Protein AF-K9KCQ5-F1 (afdb_monomer_lite)

Structure (mmCIF, N/CA/C/O backbone):
data_AF-K9KCQ5-F1
#
_entry.id   AF-K9KCQ5-F1
#
loop_
_atom_site.group_PDB
_atom_site.id
_atom_site.type_symbol
_atom_site.label_atom_id
_atom_site.label_alt_id
_atom_site.label_comp_id
_atom_site.label_asym_id
_atom_site.label_entity_id
_atom_site.label_seq_id
_atom_site.pdbx_PDB_ins_code
_atom_site.Cartn_x
_atom_site.Cartn_y
_atom_site.Cartn_z
_atom_site.occupancy
_atom_site.B_iso_or_equiv
_atom_site.auth_seq_id
_atom_site.auth_comp_id
_atom_site.auth_asym_id
_atom_site.auth_atom_id
_atom_site.pdbx_PDB_model_num
ATOM 1 N N . LYS A 1 1 ? 20.830 -15.124 -19.292 1.00 46.03 1 LYS A N 1
ATOM 2 C CA . LYS A 1 1 ? 21.794 -14.385 -18.435 1.00 46.03 1 LYS A CA 1
ATOM 3 C C . LYS A 1 1 ? 20.984 -13.386 -17.625 1.00 46.03 1 LYS A C 1
ATOM 5 O O . LYS A 1 1 ? 20.312 -12.584 -18.259 1.00 46.03 1 LYS A O 1
ATOM 10 N N . LYS A 1 2 ? 21.002 -13.466 -16.289 1.00 58.06 2 LYS A N 1
ATOM 11 C CA . LYS A 1 2 ? 20.321 -12.486 -15.430 1.00 58.06 2 LYS A CA 1
ATOM 12 C C . LYS A 1 2 ? 20.911 -11.096 -15.683 1.00 58.06 2 LYS A C 1
ATOM 14 O O . LYS A 1 2 ? 22.135 -10.959 -15.729 1.00 58.06 2 LYS A O 1
ATOM 19 N N . LEU A 1 3 ? 20.059 -10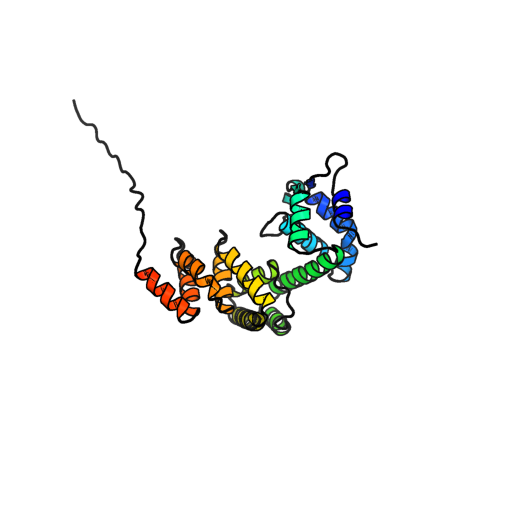.105 -15.929 1.00 66.00 3 LEU A N 1
ATOM 20 C CA . LEU A 1 3 ? 20.477 -8.716 -16.113 1.00 66.00 3 LEU A CA 1
ATOM 21 C C . LEU A 1 3 ? 20.681 -8.090 -14.732 1.00 66.00 3 LEU A C 1
ATOM 23 O O . LEU A 1 3 ? 19.748 -8.054 -13.936 1.00 66.00 3 LEU A O 1
ATOM 27 N N . SER A 1 4 ? 21.886 -7.595 -14.442 1.00 83.00 4 SER A N 1
ATOM 28 C CA . SER A 1 4 ? 22.113 -6.828 -13.213 1.00 83.00 4 SER A CA 1
ATOM 29 C C . SER A 1 4 ? 21.379 -5.487 -13.285 1.00 83.00 4 SER A C 1
ATOM 31 O O . SER A 1 4 ? 21.259 -4.913 -14.372 1.00 83.00 4 SER A O 1
ATOM 33 N N . LEU A 1 5 ? 20.947 -4.952 -12.139 1.00 88.50 5 LEU A N 1
ATOM 34 C CA . LEU A 1 5 ? 20.233 -3.670 -12.064 1.00 88.50 5 LE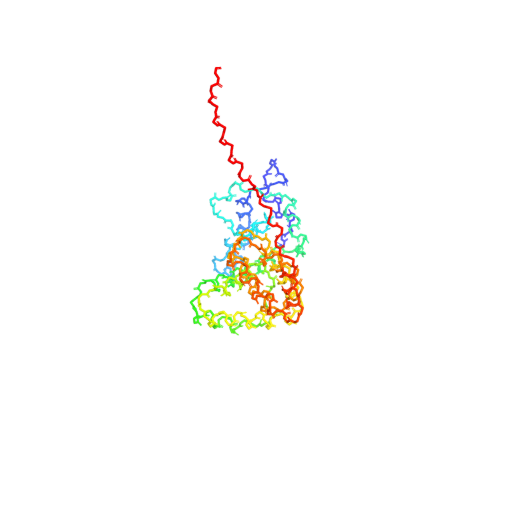U A CA 1
ATOM 35 C C . LEU A 1 5 ? 21.008 -2.520 -12.724 1.00 88.50 5 LEU A C 1
ATOM 37 O O . LEU A 1 5 ? 20.412 -1.707 -13.425 1.00 88.50 5 LEU A O 1
ATOM 41 N N . LEU A 1 6 ? 22.335 -2.486 -12.571 1.00 88.44 6 LEU A N 1
ATOM 42 C CA . LEU A 1 6 ? 23.187 -1.495 -13.233 1.00 88.44 6 LEU A CA 1
ATOM 43 C C . LEU A 1 6 ? 23.209 -1.692 -14.758 1.00 88.44 6 LEU A C 1
ATOM 45 O O . LEU A 1 6 ? 23.091 -0.730 -15.508 1.00 88.44 6 LEU A O 1
ATOM 49 N N . SER A 1 7 ? 23.332 -2.941 -15.225 1.00 89.56 7 SER A N 1
ATOM 50 C CA . SER A 1 7 ? 23.337 -3.246 -16.664 1.00 89.56 7 SER A CA 1
ATOM 51 C C . SER A 1 7 ? 21.992 -2.982 -17.338 1.00 89.56 7 SER A C 1
ATOM 53 O O . SER A 1 7 ? 21.941 -2.765 -18.546 1.00 89.56 7 SER A O 1
ATOM 55 N N . PHE A 1 8 ? 20.901 -3.022 -16.572 1.00 93.12 8 PHE A N 1
ATOM 56 C CA . PHE A 1 8 ? 19.588 -2.607 -17.040 1.00 93.12 8 PHE A CA 1
ATOM 57 C C . PHE A 1 8 ? 19.517 -1.079 -17.137 1.00 93.12 8 PHE A C 1
ATOM 59 O O . PHE A 1 8 ? 19.192 -0.555 -18.199 1.00 93.12 8 PHE A O 1
ATOM 66 N N . TRP A 1 9 ? 19.921 -0.369 -16.077 1.00 94.00 9 TRP A N 1
ATOM 67 C CA . TRP A 1 9 ? 19.941 1.095 -16.043 1.00 94.00 9 TRP A CA 1
ATOM 68 C C . TRP A 1 9 ? 20.722 1.707 -17.213 1.00 94.00 9 TRP A C 1
ATOM 70 O O . TRP A 1 9 ? 20.222 2.601 -17.890 1.00 94.00 9 TRP A O 1
ATOM 80 N N . THR A 1 10 ? 21.912 1.187 -17.523 1.00 92.06 10 THR A N 1
ATOM 81 C CA . THR A 1 10 ? 22.725 1.713 -18.631 1.00 92.06 10 THR A CA 1
ATOM 82 C C . THR A 1 10 ? 22.043 1.581 -19.992 1.00 92.06 10 THR A C 1
ATOM 84 O O . THR A 1 10 ? 22.241 2.443 -20.845 1.00 92.06 10 THR A O 1
ATOM 87 N N . LYS A 1 11 ? 21.199 0.560 -20.196 1.00 92.50 11 LYS A N 1
ATOM 88 C CA . LYS A 1 11 ? 20.379 0.418 -21.413 1.00 92.50 11 LYS A CA 1
ATOM 89 C C . LYS A 1 11 ? 19.216 1.405 -21.452 1.00 92.50 11 LYS A C 1
ATOM 91 O O . LYS A 1 11 ? 18.798 1.807 -22.533 1.00 92.50 11 LYS A O 1
ATOM 96 N N . CYS A 1 12 ? 18.714 1.811 -20.289 1.00 92.19 12 CYS A N 1
ATOM 97 C CA . CYS A 1 12 ? 17.704 2.857 -20.180 1.00 92.19 12 CYS A CA 1
ATOM 98 C C . CYS A 1 12 ? 18.284 4.250 -20.437 1.00 92.19 12 CYS A C 1
ATOM 100 O O . CYS A 1 12 ? 17.521 5.164 -20.711 1.00 92.19 12 CYS A O 1
ATOM 102 N N . CYS A 1 13 ? 19.592 4.474 -20.344 1.00 90.31 13 CYS A N 1
ATOM 103 C CA . CYS A 1 13 ? 20.172 5.804 -20.531 1.00 90.31 13 CYS A CA 1
ATOM 104 C C . CYS A 1 13 ? 20.345 6.182 -22.008 1.00 90.31 13 CYS A C 1
ATOM 106 O O .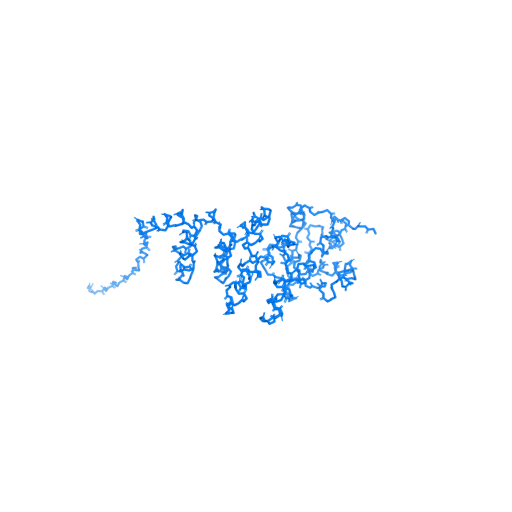 CYS A 1 13 ? 20.315 5.349 -22.917 1.00 90.31 13 CYS A O 1
ATOM 108 N N . SER A 1 14 ? 20.507 7.481 -22.264 1.00 83.00 14 SER A N 1
ATOM 109 C CA . SER A 1 14 ? 20.961 7.966 -23.569 1.00 83.00 14 SER A CA 1
ATOM 110 C C . SER A 1 14 ? 22.487 8.105 -23.573 1.00 83.00 14 SER A C 1
ATOM 112 O O . SER A 1 14 ? 23.077 8.286 -22.508 1.00 83.00 14 SER A O 1
ATOM 114 N N . PRO A 1 15 ? 23.147 8.095 -24.746 1.00 76.50 15 PRO A N 1
ATOM 115 C CA . PRO A 1 15 ? 24.587 8.352 -24.824 1.00 76.50 15 PRO A CA 1
ATOM 116 C C . PRO A 1 15 ? 25.005 9.704 -24.221 1.00 76.50 15 PRO A C 1
ATOM 118 O O . PRO A 1 15 ? 26.151 9.863 -23.819 1.00 76.50 15 PRO A O 1
ATOM 121 N N . ALA A 1 16 ? 24.079 10.666 -24.149 1.00 75.50 16 ALA A N 1
ATOM 122 C CA . ALA A 1 16 ? 24.320 12.017 -23.652 1.00 75.50 16 ALA A CA 1
ATOM 123 C C . ALA A 1 16 ? 24.148 12.168 -22.126 1.00 75.50 16 ALA A C 1
ATOM 125 O O . ALA A 1 16 ? 24.509 13.207 -21.579 1.00 75.50 16 ALA A O 1
ATOM 126 N N . GLY A 1 17 ? 23.606 11.166 -21.420 1.00 78.56 17 GLY A N 1
ATOM 127 C CA . GLY A 1 17 ? 23.331 11.283 -19.986 1.00 78.56 17 GLY A CA 1
ATOM 128 C C . GLY A 1 17 ? 23.118 9.939 -19.296 1.00 78.56 17 GLY A C 1
ATOM 129 O O . GLY A 1 17 ? 22.212 9.191 -19.654 1.00 78.56 17 GLY A O 1
ATOM 130 N N . VAL A 1 18 ? 23.941 9.667 -18.275 1.00 87.25 18 VAL A N 1
ATOM 131 C CA . VAL A 1 18 ? 23.943 8.412 -17.489 1.00 87.25 18 VAL A CA 1
ATOM 132 C C . VAL A 1 18 ? 23.204 8.513 -16.150 1.00 87.25 18 VAL A C 1
ATOM 134 O O . VAL A 1 18 ? 22.962 7.501 -15.495 1.00 87.25 18 VAL A O 1
ATOM 137 N N . TYR A 1 19 ? 22.851 9.730 -15.730 1.00 91.94 19 TYR A N 1
ATOM 138 C CA . TYR A 1 19 ? 22.246 9.993 -14.419 1.00 91.94 19 TYR A CA 1
ATOM 139 C C . TYR A 1 19 ? 20.716 10.046 -14.445 1.00 91.94 19 TYR A C 1
ATOM 141 O O . TYR A 1 19 ? 20.093 10.049 -13.385 1.00 91.94 19 TYR A O 1
ATOM 149 N N . HIS A 1 20 ? 20.103 10.080 -15.629 1.00 93.38 20 HIS A N 1
ATOM 150 C CA . HIS A 1 20 ? 18.653 10.117 -15.787 1.00 93.38 20 HIS A CA 1
ATOM 151 C C . HIS A 1 20 ? 18.194 9.386 -17.055 1.00 93.38 20 HIS A C 1
ATOM 153 O O . HIS A 1 20 ? 18.971 9.165 -17.988 1.00 93.38 20 HIS A O 1
ATOM 159 N N . SER A 1 21 ? 16.916 9.019 -17.079 1.00 94.44 21 SER A N 1
ATOM 160 C CA . SER A 1 21 ? 16.200 8.455 -18.221 1.00 94.44 21 SER A CA 1
ATOM 161 C C . SER A 1 21 ? 14.738 8.910 -18.187 1.00 94.44 21 SER A C 1
ATOM 163 O O . SER A 1 21 ? 14.228 9.246 -17.121 1.00 94.44 21 SER A O 1
ATOM 165 N N . SER A 1 22 ? 14.053 8.934 -19.330 1.00 93.19 22 SER A N 1
ATOM 166 C CA . SER A 1 22 ? 12.600 9.134 -19.335 1.00 93.19 22 SER A CA 1
ATOM 167 C C . SER A 1 22 ? 11.878 7.853 -18.910 1.00 93.19 22 SER A C 1
ATOM 169 O O . SER A 1 22 ? 12.349 6.744 -19.191 1.00 93.19 22 SER A O 1
ATOM 171 N N . ALA A 1 23 ? 10.708 7.992 -18.282 1.00 94.00 23 ALA A N 1
ATOM 172 C CA . ALA A 1 23 ? 9.862 6.848 -17.942 1.00 94.00 23 ALA A CA 1
ATOM 173 C C . ALA A 1 23 ? 9.496 6.023 -19.192 1.00 94.00 23 ALA A C 1
ATOM 175 O O . ALA A 1 23 ? 9.606 4.799 -19.169 1.00 94.00 23 ALA A O 1
ATOM 176 N N . ASP A 1 24 ? 9.180 6.680 -20.315 1.00 93.94 24 ASP A N 1
ATOM 177 C CA . ASP A 1 24 ? 8.932 6.028 -21.615 1.00 93.94 24 ASP A CA 1
ATOM 178 C C . ASP A 1 24 ? 10.093 5.122 -22.066 1.00 93.94 24 ASP A C 1
ATOM 180 O O . ASP A 1 24 ? 9.880 3.977 -22.471 1.00 93.94 24 ASP A O 1
ATOM 184 N N . ARG A 1 25 ? 11.341 5.596 -21.963 1.00 93.62 25 ARG A N 1
ATOM 185 C CA . ARG A 1 25 ? 12.511 4.812 -22.380 1.00 93.62 25 ARG A CA 1
ATOM 186 C C . ARG A 1 25 ? 12.741 3.623 -21.452 1.00 93.62 25 ARG A C 1
ATOM 188 O O . ARG A 1 25 ? 13.075 2.539 -21.929 1.00 93.62 25 ARG A O 1
ATOM 195 N N . MET A 1 26 ? 12.546 3.812 -20.147 1.00 95.19 26 MET A N 1
ATOM 196 C CA . MET A 1 26 ? 12.625 2.720 -19.180 1.00 95.19 26 MET A CA 1
ATOM 197 C C . MET A 1 26 ? 11.560 1.651 -19.449 1.00 95.19 26 MET A C 1
ATOM 199 O O . MET A 1 26 ? 11.903 0.471 -19.486 1.00 95.19 26 MET A O 1
ATOM 203 N N . ILE A 1 27 ? 10.306 2.041 -19.701 1.00 94.88 27 ILE A N 1
ATOM 204 C CA . ILE A 1 27 ? 9.215 1.106 -20.019 1.00 94.88 27 ILE A CA 1
ATOM 205 C C . ILE A 1 27 ? 9.520 0.331 -21.298 1.00 94.88 27 ILE A C 1
ATOM 207 O O . ILE A 1 27 ? 9.492 -0.895 -21.272 1.00 94.88 27 ILE A O 1
ATOM 211 N N . LYS A 1 28 ? 9.933 0.996 -22.382 1.00 94.75 28 LYS A N 1
ATOM 212 C CA . LYS A 1 28 ? 10.339 0.309 -23.625 1.00 94.75 28 LYS A CA 1
ATOM 213 C C . LYS A 1 28 ? 11.469 -0.692 -23.395 1.00 94.75 28 LYS A C 1
ATOM 215 O O . LYS A 1 28 ? 11.489 -1.772 -23.988 1.00 94.75 28 LYS A O 1
ATOM 220 N N . GLN A 1 29 ? 12.417 -0.360 -22.517 1.00 95.62 29 GLN A N 1
ATOM 221 C CA . GLN A 1 29 ? 13.504 -1.269 -22.171 1.00 95.62 29 GLN A CA 1
ATOM 222 C C . GLN A 1 29 ? 13.024 -2.453 -21.315 1.00 95.62 29 GLN A C 1
ATOM 224 O O . GLN A 1 29 ? 13.518 -3.570 -21.513 1.00 95.62 29 GLN A O 1
ATOM 229 N N . LEU A 1 30 ? 12.066 -2.245 -20.404 1.00 96.00 30 LEU A N 1
ATOM 230 C CA . LEU A 1 30 ? 11.391 -3.316 -19.663 1.00 96.00 30 LEU A CA 1
ATOM 231 C C . LEU A 1 30 ? 10.631 -4.239 -20.620 1.00 96.00 30 LEU A C 1
ATOM 233 O O . LEU A 1 30 ? 10.817 -5.454 -20.565 1.00 96.00 30 LEU A O 1
ATOM 237 N N . GLU A 1 31 ? 9.867 -3.679 -21.558 1.00 95.56 31 GLU A N 1
ATOM 238 C CA . GLU A 1 31 ? 9.120 -4.432 -22.567 1.00 95.56 31 GLU A CA 1
ATOM 239 C C . GLU A 1 31 ? 10.038 -5.310 -23.414 1.00 95.56 31 GLU A C 1
ATOM 241 O O . GLU A 1 31 ? 9.837 -6.524 -23.509 1.00 95.56 31 GLU A O 1
ATOM 246 N N . ALA A 1 32 ? 11.104 -4.724 -23.963 1.00 95.25 32 ALA A N 1
ATOM 247 C CA . ALA A 1 32 ? 12.070 -5.445 -24.783 1.00 95.25 32 ALA A CA 1
ATOM 248 C C . ALA A 1 32 ? 12.782 -6.574 -24.017 1.00 95.25 32 ALA A C 1
ATOM 250 O O . ALA A 1 32 ? 13.169 -7.578 -24.616 1.00 95.25 32 ALA A O 1
ATOM 251 N N . SER A 1 33 ? 12.970 -6.412 -22.704 1.00 93.81 33 SER A N 1
ATOM 252 C CA . SER A 1 33 ? 13.753 -7.343 -21.883 1.00 93.81 33 SER A CA 1
ATOM 253 C C . SER A 1 33 ? 12.903 -8.423 -21.208 1.00 93.81 33 SER A C 1
ATOM 255 O O . SER A 1 33 ? 13.380 -9.545 -21.055 1.00 93.81 33 SER A O 1
ATOM 257 N N . PHE A 1 34 ? 11.667 -8.105 -20.809 1.00 94.88 34 PHE A N 1
ATOM 258 C CA . PHE A 1 34 ? 10.884 -8.925 -19.878 1.00 94.88 34 PHE A CA 1
ATOM 259 C C . PHE A 1 34 ? 9.437 -9.193 -20.311 1.00 94.88 34 PHE A C 1
ATOM 261 O O . PHE A 1 34 ? 8.824 -10.097 -19.747 1.00 94.88 34 PHE A O 1
ATOM 268 N N . ALA A 1 35 ? 8.880 -8.500 -21.318 1.00 94.94 35 ALA A N 1
ATOM 269 C CA . ALA A 1 35 ? 7.463 -8.668 -21.677 1.00 94.94 35 ALA A CA 1
ATOM 270 C C . ALA A 1 35 ? 7.102 -10.116 -22.028 1.00 94.94 35 ALA A C 1
ATOM 272 O O . ALA A 1 35 ? 6.034 -10.591 -21.659 1.00 94.94 35 ALA A O 1
ATOM 273 N N . ARG A 1 36 ? 7.994 -10.837 -22.721 1.00 94.00 36 ARG A N 1
ATOM 274 C CA . ARG A 1 36 ? 7.765 -12.247 -23.079 1.00 94.00 36 ARG A CA 1
ATOM 275 C C . ARG A 1 36 ? 7.693 -13.150 -21.851 1.00 94.00 36 ARG A C 1
ATOM 277 O O . ARG A 1 36 ? 6.847 -14.033 -21.814 1.00 94.00 36 ARG A O 1
ATOM 284 N N . THR A 1 37 ? 8.571 -12.934 -20.872 1.00 92.31 37 THR A N 1
ATOM 285 C CA . THR A 1 37 ? 8.591 -13.709 -19.626 1.00 92.31 37 THR A CA 1
ATOM 286 C C . THR A 1 37 ? 7.334 -13.424 -18.814 1.00 92.31 37 THR A C 1
ATOM 288 O O . THR A 1 37 ? 6.624 -14.358 -18.463 1.00 92.31 37 THR A O 1
ATOM 291 N N . VAL A 1 38 ? 7.011 -12.144 -18.601 1.00 93.31 38 VAL A N 1
ATOM 292 C CA . VAL A 1 38 ? 5.831 -11.742 -17.822 1.00 93.31 38 VAL A CA 1
ATOM 293 C C . VAL A 1 38 ? 4.547 -12.243 -18.479 1.00 93.31 38 VAL A C 1
ATOM 295 O O . VAL A 1 38 ? 3.746 -12.882 -17.814 1.00 93.31 38 VAL A O 1
ATOM 298 N N . ASN A 1 39 ? 4.367 -12.049 -19.789 1.00 93.56 39 ASN A N 1
ATOM 299 C CA . ASN A 1 39 ? 3.145 -12.475 -20.484 1.00 93.56 39 ASN A CA 1
ATOM 300 C C . ASN A 1 39 ? 2.995 -13.995 -20.623 1.00 93.56 39 ASN A C 1
ATOM 302 O O . ASN A 1 39 ? 1.892 -14.460 -20.897 1.00 93.56 39 ASN A O 1
ATOM 306 N N . ARG A 1 40 ? 4.074 -14.771 -20.475 1.00 92.56 40 ARG A N 1
ATOM 307 C CA . ARG A 1 40 ? 3.979 -16.236 -20.442 1.00 92.56 40 ARG A CA 1
ATOM 308 C C . ARG A 1 40 ? 3.242 -16.696 -19.187 1.00 92.56 40 ARG A C 1
ATOM 310 O O . ARG A 1 40 ? 2.398 -17.579 -19.277 1.00 92.56 40 ARG A O 1
ATOM 317 N N . ASP A 1 41 ? 3.577 -16.093 -18.051 1.00 89.50 41 ASP A N 1
ATOM 318 C CA . ASP A 1 41 ? 3.066 -16.503 -16.743 1.00 89.50 41 ASP A CA 1
ATOM 319 C C . ASP A 1 41 ? 1.797 -15.702 -16.366 1.00 89.50 41 ASP A C 1
ATOM 321 O O . ASP A 1 41 ? 0.913 -16.215 -15.686 1.00 89.50 41 ASP A O 1
ATOM 325 N N . TYR A 1 42 ? 1.670 -14.473 -16.883 1.00 89.62 42 TYR A N 1
ATOM 326 C CA . TYR A 1 42 ? 0.584 -13.518 -16.633 1.00 89.62 42 TYR A CA 1
ATOM 327 C C . TYR A 1 42 ? 0.157 -12.805 -17.936 1.00 89.62 42 TYR A C 1
ATOM 329 O O . TYR A 1 42 ? 0.583 -11.672 -18.199 1.00 89.62 42 TYR A O 1
ATOM 337 N N . PRO A 1 43 ? -0.659 -13.451 -18.791 1.00 90.12 43 PRO A N 1
ATOM 338 C CA . PRO A 1 43 ? -1.005 -12.925 -20.111 1.00 90.12 43 PRO A CA 1
ATOM 339 C C . PRO A 1 43 ? -1.658 -11.538 -20.066 1.00 90.12 43 PRO A C 1
ATOM 341 O O . PRO A 1 43 ? -2.678 -11.341 -19.411 1.00 90.12 43 PRO A O 1
ATOM 344 N N . GLY A 1 44 ? -1.085 -10.578 -20.799 1.00 89.94 44 GLY A N 1
ATOM 345 C CA . GLY A 1 44 ? -1.626 -9.222 -20.943 1.00 89.94 44 GLY A CA 1
ATOM 346 C C . GLY A 1 44 ? -1.238 -8.248 -19.827 1.00 89.94 44 GLY A C 1
ATOM 347 O O . GLY A 1 44 ? -1.597 -7.077 -19.909 1.00 89.94 44 GLY A O 1
ATOM 348 N N . LEU A 1 45 ? -0.479 -8.686 -18.816 1.00 91.12 45 LEU A N 1
ATOM 349 C CA . LEU A 1 45 ? -0.143 -7.860 -17.651 1.00 91.12 45 LEU A CA 1
ATOM 350 C C . LEU A 1 45 ? 1.227 -7.176 -17.727 1.00 91.12 45 LEU A C 1
ATOM 352 O O . LEU A 1 45 ? 1.564 -6.409 -16.830 1.00 91.12 45 LEU A O 1
ATOM 356 N N . ALA A 1 46 ? 2.005 -7.384 -18.792 1.00 94.06 46 ALA A N 1
ATOM 357 C CA . ALA A 1 46 ? 3.331 -6.775 -18.920 1.00 94.06 46 ALA A CA 1
ATOM 358 C C . ALA A 1 46 ? 3.317 -5.233 -18.829 1.00 94.06 46 ALA A C 1
ATOM 360 O O . ALA A 1 46 ? 4.052 -4.674 -18.018 1.00 94.06 46 ALA A O 1
ATOM 361 N N . ASP A 1 47 ? 2.474 -4.548 -19.610 1.00 92.44 47 ASP A N 1
ATOM 362 C CA . ASP A 1 47 ? 2.394 -3.075 -19.595 1.00 92.44 47 ASP A CA 1
ATOM 363 C C . ASP A 1 47 ? 1.950 -2.521 -18.219 1.00 92.44 47 ASP A C 1
ATOM 365 O O . ASP A 1 47 ? 2.686 -1.701 -17.660 1.00 92.44 47 ASP A O 1
ATOM 369 N N . PRO A 1 48 ? 0.858 -3.018 -17.595 1.00 90.50 48 PRO A N 1
ATOM 370 C CA . PRO A 1 48 ? 0.485 -2.637 -16.232 1.00 90.50 48 PRO A CA 1
ATOM 371 C C . PRO A 1 48 ? 1.616 -2.818 -15.212 1.00 90.50 48 PRO A C 1
ATOM 373 O O . PRO A 1 48 ? 1.900 -1.909 -14.438 1.00 90.50 48 PRO A O 1
ATOM 376 N N . VAL A 1 49 ? 2.318 -3.954 -15.248 1.00 92.69 49 VAL A N 1
ATOM 377 C CA . VAL A 1 49 ? 3.428 -4.259 -14.330 1.00 92.69 49 VAL A CA 1
ATOM 378 C C . VAL A 1 49 ? 4.575 -3.267 -14.475 1.00 92.69 49 VAL A C 1
ATOM 380 O O . VAL A 1 49 ? 5.097 -2.768 -13.477 1.00 92.69 49 VAL A O 1
ATOM 383 N N . PHE A 1 50 ? 4.972 -2.948 -15.707 1.00 94.56 50 PHE A N 1
ATOM 384 C CA . PHE A 1 50 ? 6.069 -2.013 -15.948 1.00 94.56 50 PHE A CA 1
ATOM 385 C C . PHE A 1 50 ? 5.707 -0.590 -15.538 1.00 94.56 50 PHE A C 1
ATOM 387 O O . PHE A 1 50 ? 6.541 0.112 -14.965 1.00 94.56 50 PHE A O 1
ATOM 394 N N . ARG A 1 51 ? 4.457 -0.176 -15.757 1.00 91.56 51 ARG A N 1
ATOM 395 C CA . ARG A 1 51 ? 3.961 1.121 -15.285 1.00 91.56 51 ARG A CA 1
ATOM 396 C C . ARG A 1 51 ? 3.953 1.202 -13.775 1.00 91.56 51 ARG A C 1
ATOM 398 O O . ARG A 1 51 ? 4.434 2.199 -13.241 1.00 91.56 51 ARG A O 1
ATOM 405 N N . THR A 1 52 ? 3.460 0.173 -13.090 1.00 89.69 52 THR A N 1
ATOM 406 C CA . THR A 1 52 ? 3.466 0.124 -11.626 1.00 89.69 52 THR A CA 1
ATOM 407 C C . THR A 1 52 ? 4.887 0.257 -11.092 1.00 89.69 52 THR A C 1
ATOM 409 O O . THR A 1 52 ? 5.136 1.136 -10.274 1.00 89.69 52 THR A O 1
ATOM 412 N N . LEU A 1 53 ? 5.850 -0.499 -11.633 1.00 92.56 53 LEU A N 1
ATOM 413 C CA . LEU A 1 53 ? 7.253 -0.397 -11.222 1.00 92.56 53 LEU A CA 1
ATOM 414 C C . LEU A 1 53 ? 7.805 1.026 -11.366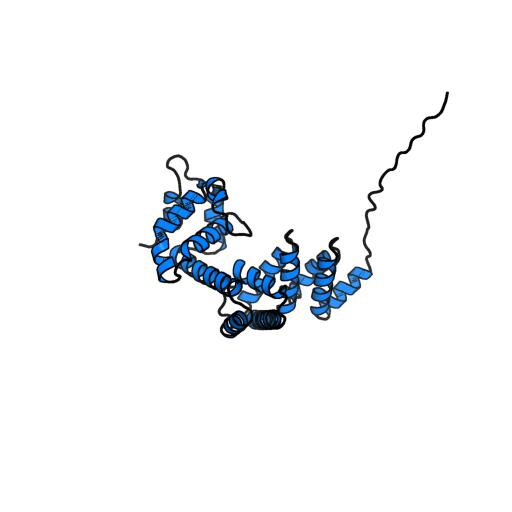 1.00 92.56 53 LEU A C 1
ATOM 416 O O . LEU A 1 53 ? 8.393 1.570 -10.434 1.00 92.56 53 LEU A O 1
ATOM 420 N N . VAL A 1 54 ? 7.628 1.644 -12.534 1.00 93.94 54 VAL A N 1
ATOM 421 C CA . VAL A 1 54 ? 8.163 2.992 -12.775 1.00 93.94 54 VAL A CA 1
ATOM 422 C C . VAL A 1 54 ? 7.479 4.031 -11.884 1.00 93.94 54 VAL A C 1
ATOM 424 O O . VAL A 1 54 ? 8.139 4.947 -11.400 1.00 93.94 54 VAL A O 1
ATOM 427 N N . SER A 1 55 ? 6.188 3.858 -11.606 1.00 90.50 55 SER A N 1
ATOM 428 C CA . SER A 1 55 ? 5.431 4.723 -10.691 1.00 90.50 55 SER A CA 1
ATOM 429 C C . SER A 1 55 ? 5.967 4.628 -9.266 1.00 90.50 55 SER A C 1
ATOM 431 O O . SER A 1 55 ? 6.210 5.654 -8.639 1.00 90.50 55 SER A O 1
ATOM 433 N N . GLN A 1 56 ? 6.244 3.411 -8.793 1.00 89.00 56 GLN A N 1
ATOM 434 C CA . GLN A 1 56 ? 6.824 3.166 -7.474 1.00 89.00 56 GLN A CA 1
ATOM 435 C C . GLN A 1 56 ? 8.243 3.744 -7.347 1.00 89.00 56 GLN A C 1
ATOM 437 O O . GLN A 1 56 ? 8.576 4.335 -6.325 1.00 89.00 56 GLN A O 1
ATOM 442 N N . ILE A 1 57 ? 9.073 3.649 -8.394 1.00 92.81 57 ILE A N 1
ATOM 443 C CA . ILE A 1 57 ? 10.409 4.280 -8.412 1.00 92.81 57 ILE A CA 1
ATOM 444 C C . ILE A 1 57 ? 10.307 5.811 -8.308 1.00 92.81 57 ILE A C 1
ATOM 446 O O . ILE A 1 57 ? 11.170 6.454 -7.709 1.00 92.81 57 ILE A O 1
ATOM 450 N N . LEU A 1 58 ? 9.266 6.398 -8.899 1.00 91.12 58 LEU A N 1
ATOM 451 C CA . LEU A 1 58 ? 8.988 7.834 -8.854 1.00 91.12 58 LEU A CA 1
ATOM 452 C C . LEU A 1 58 ? 8.209 8.271 -7.604 1.00 91.12 58 LEU A C 1
ATOM 454 O O . LEU A 1 58 ? 7.862 9.447 -7.514 1.00 91.12 58 LEU A O 1
ATOM 458 N N . ASP A 1 59 ? 7.935 7.354 -6.671 1.00 84.81 59 ASP A N 1
ATOM 459 C CA . ASP A 1 59 ? 7.138 7.604 -5.465 1.00 84.81 59 ASP A CA 1
ATOM 460 C C . ASP A 1 59 ? 5.724 8.150 -5.778 1.00 84.81 59 ASP A C 1
ATOM 462 O O . ASP A 1 59 ? 5.193 9.057 -5.135 1.00 84.81 59 ASP A O 1
ATOM 466 N N . ARG A 1 60 ? 5.103 7.623 -6.843 1.00 81.75 60 ARG A N 1
ATOM 467 C CA . ARG A 1 60 ? 3.728 7.949 -7.246 1.00 81.75 60 ARG A CA 1
ATOM 468 C C . ARG A 1 60 ? 2.751 6.939 -6.648 1.00 81.75 60 ARG A C 1
ATOM 470 O O . ARG A 1 60 ? 2.966 5.735 -6.727 1.00 81.75 60 ARG A O 1
ATOM 477 N N . ALA A 1 61 ? 1.636 7.441 -6.117 1.00 66.19 61 ALA A N 1
ATOM 478 C CA . ALA A 1 61 ? 0.584 6.610 -5.527 1.00 66.19 61 ALA A CA 1
ATOM 479 C C . ALA A 1 61 ? -0.245 5.824 -6.562 1.00 66.19 61 ALA A C 1
ATOM 481 O O . ALA A 1 61 ? -0.878 4.832 -6.206 1.00 66.19 61 ALA A O 1
ATOM 482 N N . GLU A 1 62 ? -0.258 6.272 -7.819 1.00 70.19 62 GLU A N 1
ATOM 483 C CA . GLU A 1 62 ? -1.035 5.673 -8.905 1.00 70.19 62 GLU A CA 1
ATOM 484 C C . GLU A 1 62 ? -0.142 5.324 -10.102 1.00 70.19 62 GLU A C 1
ATOM 486 O O . GLU A 1 62 ? 0.850 6.024 -10.347 1.00 70.19 62 GLU A O 1
ATOM 491 N N . PRO A 1 63 ? -0.493 4.275 -10.873 1.00 74.38 63 PRO A N 1
ATOM 492 C CA . PRO A 1 63 ? 0.216 3.930 -12.096 1.00 74.38 63 PRO A CA 1
ATOM 493 C C . PRO A 1 63 ? 0.234 5.081 -13.112 1.00 74.38 63 PRO A C 1
ATOM 495 O O . PRO A 1 63 ? -0.785 5.721 -13.371 1.00 74.38 63 PRO A O 1
ATOM 498 N N . LEU A 1 64 ? 1.385 5.312 -13.747 1.00 78.38 64 LEU A N 1
ATOM 499 C CA . LEU A 1 64 ? 1.541 6.351 -14.762 1.00 78.38 64 LEU A CA 1
ATOM 500 C C . LEU A 1 64 ? 0.626 6.139 -15.981 1.00 78.38 64 LEU A C 1
ATOM 502 O O . LEU A 1 64 ? 0.578 5.063 -16.592 1.00 78.38 64 LEU A O 1
ATOM 506 N N . LEU A 1 65 ? -0.006 7.232 -16.411 1.00 79.75 65 LEU A N 1
ATOM 507 C CA . LEU A 1 65 ? -0.762 7.305 -17.659 1.00 79.75 65 LEU A CA 1
ATOM 508 C C . LEU A 1 65 ? 0.174 7.318 -18.871 1.00 79.75 65 LEU A C 1
ATOM 510 O O . LEU A 1 65 ? 1.256 7.894 -18.838 1.00 79.75 65 LEU A O 1
ATOM 514 N N . SER A 1 66 ? -0.268 6.742 -19.995 1.00 80.19 66 SER A N 1
ATOM 515 C CA . SER A 1 66 ? 0.535 6.693 -21.233 1.00 80.19 66 SER A CA 1
ATOM 516 C C . SER A 1 66 ? 0.957 8.076 -21.723 1.00 80.19 66 SER A C 1
ATOM 518 O O . SER A 1 66 ? 2.044 8.233 -22.268 1.00 80.19 66 SER A O 1
ATOM 520 N N . SER A 1 67 ? 0.104 9.077 -21.513 1.00 82.12 67 SER A N 1
ATOM 521 C CA . SER A 1 67 ? 0.328 10.458 -21.933 1.00 82.12 67 SER A CA 1
ATOM 522 C C . SER A 1 67 ? 1.394 11.192 -21.114 1.00 82.12 67 SER A C 1
ATOM 524 O O . SER A 1 67 ? 1.941 12.171 -21.613 1.00 82.12 67 SER A O 1
ATOM 526 N N . SER A 1 68 ? 1.712 10.748 -19.891 1.00 81.50 68 SER A N 1
ATOM 527 C CA . SER A 1 68 ? 2.706 11.408 -19.029 1.00 81.50 68 SER A CA 1
ATOM 528 C C . SER A 1 68 ? 4.103 10.784 -19.107 1.00 81.50 68 SER A C 1
ATOM 530 O O . SER A 1 68 ? 5.076 11.419 -18.701 1.00 81.50 68 SER A O 1
ATOM 532 N N . LEU A 1 69 ? 4.242 9.586 -19.687 1.00 82.88 69 LEU A N 1
ATOM 533 C CA . LEU A 1 69 ? 5.495 8.814 -19.691 1.00 82.88 69 LEU A CA 1
ATOM 534 C C . LEU A 1 69 ? 6.695 9.545 -20.308 1.00 82.88 69 LEU A C 1
ATOM 536 O O . LEU A 1 69 ? 7.832 9.341 -19.883 1.00 82.88 69 LEU A O 1
ATOM 540 N N . SER A 1 70 ? 6.475 10.375 -21.327 1.00 81.81 70 SER A N 1
ATOM 541 C CA . SER A 1 70 ? 7.556 11.127 -21.973 1.00 81.81 70 SER A CA 1
ATOM 542 C C . SER A 1 70 ? 8.046 12.315 -21.144 1.00 81.81 70 SER A C 1
ATOM 544 O O . SER A 1 70 ? 9.166 12.772 -21.358 1.00 81.81 70 SER A O 1
ATOM 546 N N . SER A 1 71 ? 7.211 12.817 -20.233 1.00 86.69 71 SER A N 1
ATOM 547 C CA . SER A 1 71 ? 7.486 14.003 -19.416 1.00 86.69 71 SER A CA 1
ATOM 548 C C . SER A 1 71 ? 8.100 13.651 -18.062 1.00 86.69 71 SER A C 1
ATOM 550 O O . SER A 1 71 ? 8.811 14.467 -17.481 1.00 86.69 71 SER A O 1
ATOM 552 N N . GLU A 1 72 ? 7.856 12.438 -17.563 1.00 92.50 72 GLU A N 1
ATOM 553 C CA . GLU A 1 72 ? 8.435 11.960 -16.308 1.00 92.50 72 GLU A CA 1
ATOM 554 C C . GLU A 1 72 ? 9.899 11.533 -16.497 1.00 92.50 72 GLU A C 1
ATOM 556 O O . GLU A 1 72 ? 10.253 10.789 -17.421 1.00 92.50 72 GLU A O 1
ATOM 561 N N . VAL A 1 73 ? 10.755 11.981 -15.578 1.00 93.69 73 VAL A N 1
ATOM 562 C CA . VAL A 1 73 ? 12.189 11.680 -15.565 1.00 93.69 73 VAL A CA 1
ATOM 563 C C . VAL A 1 73 ? 12.510 10.833 -14.344 1.00 93.69 73 VAL A C 1
ATOM 565 O O . VAL A 1 73 ? 12.273 11.241 -13.212 1.00 93.69 73 VAL A O 1
ATOM 568 N N . VAL A 1 74 ? 13.106 9.669 -14.584 1.00 95.00 74 VAL A N 1
ATOM 569 C CA . VAL A 1 74 ? 13.659 8.796 -13.551 1.00 95.00 74 VAL A CA 1
ATOM 570 C C . VAL A 1 74 ? 15.145 9.103 -13.413 1.00 95.00 74 VAL A C 1
ATOM 572 O O . VAL A 1 74 ? 15.881 9.108 -14.403 1.00 95.00 74 VAL A O 1
ATOM 575 N N . THR A 1 75 ? 15.614 9.336 -12.192 1.00 95.19 75 THR A N 1
ATOM 576 C CA . THR A 1 75 ? 17.043 9.506 -11.892 1.00 95.19 75 THR A CA 1
ATOM 577 C C . THR A 1 75 ? 17.683 8.194 -11.446 1.00 95.19 75 THR A C 1
ATOM 579 O O . THR A 1 75 ? 17.020 7.314 -10.894 1.00 95.19 75 THR A O 1
ATOM 582 N N . VAL A 1 76 ? 19.001 8.071 -11.629 1.00 94.62 76 VAL A N 1
ATOM 583 C CA . VAL A 1 76 ? 19.758 6.899 -11.155 1.00 94.62 76 VAL A CA 1
ATOM 584 C C . VAL A 1 76 ? 19.652 6.741 -9.638 1.00 94.62 76 VAL A C 1
ATOM 586 O O . VAL A 1 76 ? 19.649 5.622 -9.134 1.00 94.62 76 VAL A O 1
ATOM 589 N N . PHE A 1 77 ? 19.514 7.854 -8.912 1.00 93.62 77 PHE A N 1
ATOM 590 C CA . PHE A 1 77 ? 19.364 7.863 -7.462 1.00 93.62 77 PHE A CA 1
ATOM 591 C C . PHE A 1 77 ? 18.003 7.315 -7.029 1.00 93.62 77 PHE A C 1
ATOM 593 O O . PHE A 1 77 ? 17.968 6.473 -6.140 1.00 93.62 77 PHE A O 1
ATOM 600 N N . GLN A 1 78 ? 16.907 7.717 -7.684 1.00 95.12 78 GLN A N 1
ATOM 601 C CA . GLN A 1 78 ? 15.575 7.147 -7.433 1.00 95.12 78 GLN A CA 1
ATOM 602 C C . GLN A 1 78 ? 15.552 5.650 -7.743 1.00 95.12 78 GLN A C 1
ATOM 604 O O . GLN A 1 78 ? 15.162 4.852 -6.897 1.00 95.12 78 GLN A O 1
ATOM 609 N N . TYR A 1 79 ? 16.055 5.262 -8.919 1.00 94.62 79 TYR A N 1
ATOM 610 C CA . TYR A 1 79 ? 16.150 3.863 -9.333 1.00 94.62 79 TYR A CA 1
ATOM 611 C C . TYR A 1 79 ? 16.940 3.021 -8.323 1.00 94.62 79 TYR A C 1
ATOM 613 O O . TYR A 1 79 ? 16.460 1.995 -7.845 1.00 94.62 79 TYR A O 1
ATOM 621 N N . TYR A 1 80 ? 18.150 3.459 -7.969 1.00 91.88 80 TYR A N 1
ATOM 622 C CA . TYR A 1 80 ? 19.011 2.718 -7.053 1.00 91.88 80 TYR A CA 1
ATOM 623 C C . TYR A 1 80 ? 18.443 2.682 -5.631 1.00 91.88 80 TYR A C 1
ATOM 625 O O . TYR A 1 80 ? 18.437 1.619 -5.008 1.00 91.88 80 TYR A O 1
ATOM 633 N N . SER A 1 81 ? 17.946 3.817 -5.129 1.00 90.94 81 SER A N 1
ATOM 634 C CA . SER A 1 81 ? 17.332 3.921 -3.802 1.00 90.94 81 SER A CA 1
ATOM 635 C C . SER A 1 81 ? 16.144 2.973 -3.674 1.00 90.94 81 SER A C 1
ATOM 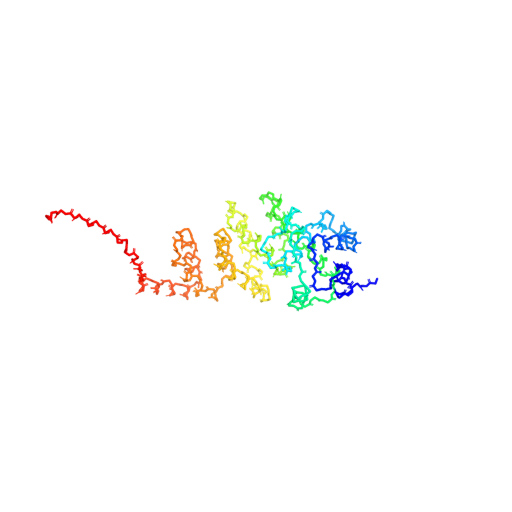637 O O . SER A 1 81 ? 16.079 2.212 -2.712 1.00 90.94 81 SER A O 1
ATOM 639 N N . TYR A 1 82 ? 15.275 2.940 -4.688 1.00 91.81 82 TYR A N 1
ATOM 640 C CA . TYR A 1 82 ? 14.109 2.067 -4.726 1.00 91.81 82 TYR A CA 1
ATOM 641 C C . TYR A 1 82 ? 14.489 0.587 -4.597 1.00 91.81 82 TYR A C 1
ATOM 643 O O . TYR A 1 82 ? 14.049 -0.096 -3.675 1.00 91.81 82 TYR A O 1
ATOM 651 N N . PHE A 1 83 ? 15.355 0.074 -5.473 1.00 91.06 83 PHE A N 1
ATOM 652 C CA . PHE A 1 83 ? 15.709 -1.348 -5.420 1.00 91.06 83 PHE A CA 1
ATOM 653 C C . PHE A 1 83 ? 16.514 -1.712 -4.169 1.00 91.06 83 PHE A C 1
ATOM 655 O O . PHE A 1 83 ? 16.350 -2.810 -3.639 1.00 91.06 83 PHE A O 1
ATOM 662 N N . THR A 1 84 ? 17.336 -0.789 -3.661 1.00 89.25 84 THR A N 1
ATOM 663 C CA . THR A 1 84 ? 18.104 -1.004 -2.427 1.00 89.25 84 THR A CA 1
ATOM 664 C C . THR A 1 84 ? 17.190 -1.070 -1.206 1.00 89.25 84 THR A C 1
ATOM 666 O O . THR A 1 84 ? 17.329 -1.988 -0.401 1.00 89.25 84 THR A O 1
ATOM 669 N N . SER A 1 85 ? 16.223 -0.154 -1.076 1.00 84.81 85 SER A N 1
ATOM 670 C CA . SER A 1 85 ? 15.273 -0.146 0.046 1.00 84.81 85 SER A CA 1
ATOM 671 C C . SER A 1 85 ? 14.342 -1.361 0.047 1.00 84.81 85 SER A C 1
ATOM 673 O O . SER A 1 85 ? 13.904 -1.800 1.108 1.00 84.81 85 SER A O 1
ATOM 675 N N . HIS A 1 86 ? 14.101 -1.951 -1.127 1.00 83.44 86 HIS A N 1
ATOM 676 C CA . HIS A 1 86 ? 13.293 -3.160 -1.295 1.00 83.44 86 HIS A CA 1
ATOM 677 C C . HIS A 1 86 ? 14.120 -4.460 -1.285 1.00 83.44 86 HIS A C 1
ATOM 679 O O . HIS A 1 86 ? 13.561 -5.538 -1.482 1.00 83.44 86 HIS A O 1
ATOM 685 N N . GLY A 1 87 ? 15.442 -4.393 -1.070 1.00 84.56 87 GLY A N 1
ATOM 686 C CA . GLY A 1 87 ? 16.317 -5.573 -1.027 1.00 84.56 87 GLY A CA 1
ATOM 687 C C . GLY A 1 87 ? 16.384 -6.352 -2.347 1.00 84.56 87 GLY A C 1
ATOM 688 O O . GLY A 1 87 ? 16.660 -7.553 -2.361 1.00 84.56 87 GLY A O 1
ATOM 689 N N . VAL A 1 88 ? 16.108 -5.690 -3.471 1.00 87.56 88 VAL A N 1
ATOM 690 C CA . VAL A 1 88 ? 16.011 -6.332 -4.781 1.00 87.56 88 VAL A CA 1
ATOM 691 C C . VAL A 1 88 ? 17.395 -6.465 -5.396 1.00 87.56 88 VAL A C 1
ATOM 693 O O . VAL A 1 88 ? 18.094 -5.485 -5.633 1.00 87.56 88 VAL A O 1
ATOM 696 N N . SER A 1 89 ? 17.773 -7.699 -5.714 1.00 82.56 89 SER A N 1
ATOM 697 C CA . SER A 1 89 ? 19.020 -8.020 -6.422 1.00 82.56 89 SER A CA 1
ATOM 698 C C . SER A 1 89 ? 18.791 -8.615 -7.815 1.00 82.56 89 SER A C 1
ATOM 700 O O . SER A 1 89 ? 19.684 -8.558 -8.662 1.00 82.56 89 SER A O 1
ATOM 702 N N . ASP A 1 90 ? 17.591 -9.146 -8.074 1.00 87.69 90 ASP A N 1
ATOM 703 C CA . ASP A 1 90 ? 17.214 -9.803 -9.325 1.00 87.69 90 ASP A CA 1
ATOM 704 C C . ASP A 1 90 ? 15.918 -9.209 -9.884 1.00 87.69 90 ASP A C 1
ATOM 706 O O . ASP A 1 90 ? 14.827 -9.458 -9.366 1.00 87.69 90 ASP A O 1
ATOM 710 N N . LEU A 1 91 ? 16.047 -8.428 -10.959 1.00 90.00 91 LEU A N 1
ATOM 711 C CA . LEU A 1 91 ? 14.925 -7.704 -11.556 1.00 90.00 91 LEU A CA 1
ATOM 712 C C . LEU A 1 91 ? 13.864 -8.651 -12.131 1.00 90.00 91 LEU A C 1
ATOM 714 O O . LEU A 1 91 ? 12.680 -8.361 -12.037 1.00 90.00 91 LEU A O 1
ATOM 718 N N . GLU A 1 92 ? 14.264 -9.795 -12.693 1.00 89.94 92 GLU A N 1
ATOM 719 C CA . GLU A 1 92 ? 13.322 -10.752 -13.288 1.00 89.94 92 GLU A CA 1
ATOM 720 C C . GLU A 1 92 ? 12.430 -11.406 -12.224 1.00 89.94 92 GLU A C 1
ATOM 722 O O . GLU A 1 92 ? 11.208 -11.438 -12.366 1.00 89.94 92 GLU A O 1
ATOM 727 N N . SER A 1 93 ? 13.026 -11.877 -11.122 1.00 88.75 93 SER A N 1
ATOM 728 C CA . SER A 1 93 ? 12.270 -12.422 -9.989 1.00 88.75 93 SER A CA 1
ATOM 729 C C . SER A 1 93 ? 11.336 -11.377 -9.383 1.00 88.75 93 SER A C 1
ATOM 731 O O . SER A 1 93 ? 10.187 -11.687 -9.073 1.00 88.75 93 SER A O 1
ATOM 733 N N . TYR A 1 94 ? 11.818 -10.142 -9.234 1.00 89.62 94 TYR A N 1
ATOM 734 C CA . TYR A 1 94 ? 11.019 -9.043 -8.710 1.00 89.62 94 TYR A CA 1
ATOM 735 C C . TYR A 1 94 ? 9.838 -8.701 -9.633 1.00 89.62 94 TYR A C 1
ATOM 737 O O . TYR A 1 94 ? 8.708 -8.592 -9.170 1.00 89.62 94 TYR A O 1
ATOM 745 N N . LEU A 1 95 ? 10.057 -8.623 -10.950 1.00 91.94 95 LEU A N 1
ATOM 746 C CA . LEU A 1 95 ? 8.989 -8.382 -11.925 1.00 91.94 95 LEU A CA 1
ATOM 747 C C . LEU A 1 95 ? 7.934 -9.492 -11.928 1.00 91.94 95 LEU A C 1
ATOM 749 O O . LEU A 1 95 ? 6.755 -9.196 -12.083 1.00 91.94 95 LEU A O 1
ATOM 753 N N . ASN A 1 96 ? 8.321 -10.752 -11.719 1.00 89.38 96 ASN A N 1
ATOM 754 C CA . ASN A 1 96 ? 7.358 -11.848 -11.581 1.00 89.38 96 ASN A CA 1
ATOM 755 C C . ASN A 1 96 ? 6.525 -11.740 -10.294 1.00 89.38 96 ASN A C 1
ATOM 757 O O . ASN A 1 96 ? 5.330 -12.039 -10.310 1.00 89.38 96 ASN A O 1
ATOM 761 N N . GLN A 1 97 ? 7.126 -11.293 -9.186 1.00 87.44 97 GLN A N 1
ATOM 762 C CA . GLN A 1 97 ? 6.384 -10.989 -7.957 1.00 87.44 97 GLN A CA 1
ATOM 763 C C . GLN A 1 97 ? 5.411 -9.825 -8.180 1.00 87.44 97 GLN A C 1
ATOM 765 O O . GLN A 1 97 ? 4.239 -9.943 -7.820 1.00 87.44 97 GLN A O 1
ATOM 770 N N . LEU A 1 98 ? 5.861 -8.770 -8.867 1.00 88.75 98 LEU A N 1
ATOM 771 C CA . LEU A 1 98 ? 5.028 -7.632 -9.250 1.00 88.75 98 LEU A CA 1
ATOM 772 C C . LEU A 1 98 ? 3.886 -8.027 -10.187 1.00 88.75 98 LEU A C 1
ATOM 774 O O . LEU A 1 98 ? 2.757 -7.586 -10.000 1.00 88.75 98 LEU A O 1
ATOM 778 N N . ALA A 1 99 ? 4.128 -8.929 -11.136 1.00 90.75 99 ALA A N 1
ATOM 779 C CA . ALA A 1 99 ? 3.091 -9.462 -12.013 1.00 90.75 99 ALA A CA 1
ATOM 780 C C . ALA A 1 99 ? 2.018 -10.243 -11.253 1.00 90.75 99 ALA A C 1
ATOM 782 O O . ALA A 1 99 ? 0.829 -10.029 -11.491 1.00 90.75 99 ALA A O 1
ATOM 783 N N . LYS A 1 100 ? 2.414 -11.061 -10.270 1.00 86.56 100 LYS A N 1
ATOM 784 C CA . LYS A 1 100 ? 1.465 -11.725 -9.365 1.00 86.56 100 LYS A CA 1
ATOM 785 C C . LYS A 1 100 ? 0.584 -10.707 -8.633 1.00 86.56 100 LYS A C 1
ATOM 787 O O . LYS A 1 100 ? -0.624 -10.905 -8.517 1.00 86.56 100 LYS A O 1
ATOM 792 N N . GLN A 1 101 ? 1.185 -9.619 -8.156 1.00 84.00 101 GLN A N 1
ATOM 793 C CA . GLN A 1 101 ? 0.505 -8.565 -7.400 1.00 84.00 101 GLN A CA 1
ATOM 794 C C . GLN A 1 101 ? -0.489 -7.797 -8.274 1.00 84.00 101 GLN A C 1
ATOM 796 O O . GLN A 1 101 ? -1.664 -7.697 -7.927 1.00 84.00 101 GLN A O 1
ATOM 801 N N . VAL A 1 102 ? -0.054 -7.346 -9.451 1.00 86.94 102 VAL A N 1
ATOM 802 C CA . VAL A 1 102 ? -0.912 -6.650 -10.418 1.00 86.94 102 VAL A CA 1
ATOM 803 C C . VAL A 1 102 ? -2.043 -7.553 -10.913 1.00 86.94 102 VAL A C 1
ATOM 805 O O . VAL A 1 102 ? -3.179 -7.099 -11.007 1.00 86.94 102 VAL A O 1
ATOM 808 N N . SER A 1 103 ? -1.779 -8.842 -11.156 1.00 85.94 103 SER A N 1
ATOM 809 C CA . SER A 1 103 ? -2.814 -9.816 -11.525 1.00 85.94 103 SER A CA 1
ATOM 810 C C . SER A 1 103 ? -3.893 -9.932 -10.462 1.00 85.94 103 SER A C 1
ATOM 812 O O . SER A 1 103 ? -5.077 -10.003 -10.786 1.00 85.94 103 SER A O 1
ATOM 814 N N . MET A 1 104 ? -3.498 -9.957 -9.192 1.00 81.12 104 MET A N 1
ATOM 815 C CA . MET A 1 104 ? -4.444 -10.036 -8.092 1.00 81.12 104 MET A CA 1
ATOM 816 C C . MET A 1 104 ? -5.261 -8.755 -7.952 1.00 81.12 104 MET A C 1
ATOM 818 O O . MET A 1 104 ? -6.478 -8.841 -7.858 1.00 81.12 104 MET A O 1
ATOM 822 N N . VAL A 1 105 ? -4.624 -7.581 -8.000 1.00 83.38 105 VAL A N 1
ATOM 823 C CA . VAL A 1 105 ? -5.330 -6.289 -7.966 1.00 83.38 105 VAL A CA 1
ATOM 824 C C . VAL A 1 105 ? -6.333 -6.199 -9.115 1.00 83.38 105 VAL A C 1
ATOM 826 O O . VAL A 1 105 ? -7.502 -5.911 -8.884 1.00 83.38 105 VAL A O 1
ATOM 829 N N . HIS A 1 106 ? -5.914 -6.548 -10.333 1.00 81.69 106 HIS A N 1
ATOM 830 C CA . HIS A 1 106 ? -6.796 -6.589 -11.497 1.00 81.69 106 HIS A CA 1
ATOM 831 C C . HIS A 1 106 ? -7.959 -7.571 -11.302 1.00 81.69 106 HIS A C 1
ATOM 833 O O . HIS A 1 106 ? -9.092 -7.286 -11.681 1.00 81.69 106 HIS A O 1
ATOM 839 N N . THR A 1 107 ? -7.704 -8.734 -10.701 1.00 80.44 107 THR A N 1
ATOM 840 C CA . THR A 1 107 ? -8.745 -9.727 -10.404 1.00 80.44 107 THR A CA 1
ATOM 841 C C . THR A 1 107 ? -9.743 -9.159 -9.396 1.00 80.44 107 THR A C 1
ATOM 843 O O . THR A 1 107 ? -10.925 -9.082 -9.697 1.00 80.44 107 THR A O 1
ATOM 846 N N . LEU A 1 108 ? -9.280 -8.646 -8.257 1.00 79.56 108 LEU A N 1
ATOM 847 C CA . LEU A 1 108 ? -10.140 -8.057 -7.227 1.00 79.56 108 LEU A CA 1
ATOM 848 C C . LEU A 1 108 ? -10.964 -6.865 -7.741 1.00 79.56 108 LEU A C 1
ATOM 850 O O . LEU A 1 108 ? -12.112 -6.715 -7.353 1.00 79.56 108 LEU A O 1
ATOM 854 N N . GLN A 1 109 ? -10.410 -6.048 -8.639 1.00 76.69 109 GLN A N 1
ATOM 855 C CA . GLN A 1 109 ? -11.106 -4.888 -9.209 1.00 76.69 109 GLN A CA 1
ATOM 856 C C . GLN A 1 109 ? -12.075 -5.232 -10.352 1.00 76.69 109 GLN A C 1
ATOM 858 O O . GLN A 1 109 ? -12.987 -4.458 -10.629 1.00 76.69 109 GLN A O 1
ATOM 863 N N . SER A 1 110 ? -11.869 -6.348 -11.059 1.00 74.69 110 SER A N 1
ATOM 864 C CA . SER A 1 110 ? -12.686 -6.729 -12.226 1.00 74.69 110 SER A CA 1
ATOM 865 C C . SER A 1 110 ? -13.827 -7.689 -11.895 1.00 74.69 110 SER A C 1
ATOM 867 O O . SER A 1 110 ? -14.744 -7.865 -12.706 1.00 74.69 110 SER A O 1
ATOM 869 N N . LEU A 1 111 ? -13.776 -8.339 -10.732 1.00 72.94 111 LEU A N 1
ATOM 870 C CA . LEU A 1 111 ? -14.803 -9.276 -10.303 1.00 72.94 111 LEU A CA 1
ATOM 871 C C . LEU A 1 111 ? -16.031 -8.534 -9.772 1.00 72.94 111 LEU A C 1
ATOM 873 O O . LEU A 1 111 ? -15.930 -7.505 -9.116 1.00 72.94 111 LEU A O 1
ATOM 877 N N . ARG A 1 112 ? -17.206 -9.094 -10.072 1.00 72.56 112 ARG A N 1
ATOM 878 C CA . ARG A 1 112 ? -18.460 -8.731 -9.402 1.00 72.56 112 ARG A CA 1
ATOM 879 C C . ARG A 1 112 ? -18.538 -9.453 -8.063 1.00 72.56 112 ARG A C 1
ATOM 881 O O . ARG A 1 112 ? -17.902 -10.499 -7.922 1.00 72.56 112 ARG A O 1
ATOM 888 N N . ASP A 1 113 ? -19.365 -8.940 -7.167 1.00 72.00 113 ASP A N 1
ATOM 889 C CA . ASP A 1 113 ? -19.440 -9.311 -5.750 1.00 72.00 113 ASP A CA 1
ATOM 890 C C . ASP A 1 113 ? -19.358 -10.829 -5.500 1.00 72.00 113 ASP A C 1
ATOM 892 O O . ASP A 1 113 ? -18.421 -11.297 -4.861 1.00 72.00 113 ASP A O 1
ATOM 896 N N . GLU A 1 114 ? -20.203 -11.626 -6.159 1.00 69.38 114 GLU A N 1
ATOM 897 C CA . GLU A 1 114 ? -20.212 -13.103 -6.095 1.00 69.38 114 GLU A CA 1
ATOM 898 C C . GLU A 1 114 ? -18.848 -13.765 -6.387 1.00 69.38 114 GLU A C 1
ATOM 900 O O . GLU A 1 114 ? -18.396 -14.683 -5.702 1.00 69.38 114 GLU A O 1
ATOM 905 N N . LYS A 1 115 ? -18.152 -13.307 -7.433 1.00 70.81 115 LYS A N 1
ATOM 906 C CA . LYS A 1 115 ? -16.848 -13.869 -7.816 1.00 70.81 115 LYS A CA 1
ATOM 907 C C . LYS A 1 115 ? -15.721 -13.320 -6.952 1.00 70.81 115 LYS A C 1
ATOM 909 O O . LYS A 1 115 ? -14.717 -14.003 -6.763 1.00 70.81 115 LYS A O 1
ATOM 914 N N . LEU A 1 116 ? -15.877 -12.092 -6.465 1.00 73.62 116 LEU A N 1
ATOM 915 C CA . LEU A 1 116 ? -14.940 -11.461 -5.549 1.00 73.62 116 LEU A CA 1
ATOM 916 C C . LEU A 1 116 ? -14.948 -12.209 -4.212 1.00 73.62 116 LEU A C 1
ATOM 918 O O . LEU A 1 116 ? -13.879 -12.551 -3.716 1.00 73.62 116 LEU A O 1
ATOM 922 N N . LEU A 1 117 ? -16.125 -12.570 -3.697 1.00 70.56 117 LEU A N 1
ATOM 923 C CA . LEU A 1 117 ? -16.285 -13.413 -2.508 1.00 70.56 117 LEU A CA 1
ATOM 924 C C . LEU A 1 117 ? -15.577 -14.762 -2.652 1.00 70.56 117 LEU A C 1
ATOM 926 O O . LEU A 1 117 ? -14.839 -15.173 -1.753 1.00 70.56 117 LEU A O 1
ATOM 930 N N . GLN A 1 118 ? -15.735 -15.425 -3.801 1.00 72.88 118 GLN A N 1
ATOM 931 C CA . GLN A 1 118 ? -15.023 -16.673 -4.075 1.00 72.88 118 GLN A CA 1
ATOM 932 C C . GLN A 1 118 ? -13.502 -16.461 -4.089 1.00 72.88 118 GLN A C 1
ATOM 934 O O . GLN A 1 118 ? -12.777 -17.188 -3.416 1.00 72.88 118 GLN A O 1
ATOM 939 N N . ALA A 1 119 ? -13.014 -15.423 -4.776 1.00 72.00 119 ALA A N 1
ATOM 940 C CA . ALA A 1 119 ? -11.586 -15.106 -4.812 1.00 72.00 119 ALA A CA 1
ATOM 941 C C . ALA A 1 119 ? -11.019 -14.790 -3.415 1.00 72.00 119 ALA A C 1
ATOM 943 O O . ALA A 1 119 ? -9.923 -15.238 -3.088 1.00 72.00 119 ALA A O 1
ATOM 944 N N . MET A 1 120 ? -11.768 -14.065 -2.577 1.00 73.62 120 MET A N 1
ATOM 945 C CA . MET A 1 120 ? -11.408 -13.771 -1.184 1.00 73.62 120 MET A CA 1
ATOM 946 C C . MET A 1 120 ? -11.399 -15.021 -0.300 1.00 73.62 120 MET A C 1
ATOM 948 O O . MET A 1 120 ? -10.557 -15.124 0.587 1.00 73.62 120 MET A O 1
ATOM 952 N N . SER A 1 121 ? -12.286 -15.982 -0.562 1.00 68.81 121 SER A N 1
ATOM 953 C CA . SER A 1 121 ? -12.329 -17.264 0.154 1.00 68.81 121 SER A CA 1
ATOM 954 C C . SER A 1 121 ? -11.164 -18.182 -0.228 1.00 68.81 121 SER A C 1
ATOM 956 O O . SER A 1 121 ? -10.610 -18.876 0.622 1.00 68.81 121 SER A O 1
ATOM 958 N N . ASP A 1 122 ? -10.758 -18.153 -1.499 1.00 70.12 122 ASP A N 1
ATOM 959 C CA . ASP A 1 122 ? -9.634 -18.939 -2.023 1.00 70.12 122 ASP A CA 1
ATOM 960 C C . ASP A 1 122 ? -8.263 -18.364 -1.607 1.00 70.12 122 ASP A C 1
ATOM 962 O O . ASP A 1 122 ? -7.228 -19.037 -1.688 1.00 70.12 122 ASP A O 1
ATOM 966 N N . LEU A 1 123 ? -8.235 -17.112 -1.143 1.00 71.06 123 LEU A N 1
ATOM 967 C CA . LEU A 1 123 ? -7.041 -16.421 -0.673 1.00 71.06 123 LEU A CA 1
ATOM 968 C C . LEU A 1 123 ? -6.650 -16.887 0.737 1.00 71.06 123 LEU A C 1
ATOM 970 O O . LEU A 1 123 ? -7.193 -16.442 1.744 1.00 71.06 123 LEU A O 1
ATOM 974 N N . ALA A 1 124 ? -5.635 -17.750 0.826 1.00 68.62 124 ALA A N 1
ATOM 975 C CA . ALA A 1 124 ? -5.107 -18.202 2.111 1.00 68.62 124 ALA A CA 1
ATOM 976 C C . ALA A 1 124 ? -4.524 -17.021 2.928 1.00 68.62 124 ALA A C 1
ATOM 978 O O . ALA A 1 124 ? -3.587 -16.361 2.445 1.00 68.62 124 ALA A O 1
ATOM 979 N N . PRO A 1 125 ? -4.994 -16.775 4.169 1.00 59.41 125 PRO A N 1
ATOM 980 C CA . PRO A 1 125 ? -4.455 -15.731 5.038 1.00 59.41 125 PRO A CA 1
ATOM 981 C C . PRO A 1 125 ? -2.971 -15.993 5.323 1.00 59.41 125 PRO A C 1
ATOM 983 O O . PRO A 1 125 ? -2.607 -17.026 5.880 1.00 59.41 125 PRO A O 1
ATOM 986 N N . GLY A 1 126 ? -2.098 -15.080 4.892 1.00 56.56 126 GLY A N 1
ATOM 987 C CA . GLY A 1 126 ? -0.638 -15.214 5.019 1.00 56.56 126 GLY A CA 1
ATOM 988 C C . GLY A 1 126 ? 0.099 -15.649 3.746 1.00 56.56 126 GLY A C 1
ATOM 989 O O . GLY A 1 126 ? 1.326 -15.669 3.738 1.00 56.56 126 GLY A O 1
ATOM 990 N N . SER A 1 127 ? -0.617 -15.942 2.655 1.00 60.12 127 SER A N 1
ATOM 991 C CA . SER A 1 127 ? -0.011 -16.180 1.332 1.00 60.12 127 SER A CA 1
ATOM 992 C C . SER A 1 127 ? 0.223 -14.898 0.522 1.00 60.12 127 SER A C 1
ATOM 994 O O . SER A 1 127 ? 0.920 -14.927 -0.502 1.00 60.12 127 SER A O 1
ATOM 996 N N . LEU A 1 128 ? -0.353 -13.775 0.968 1.00 61.56 128 LEU A N 1
ATOM 997 C CA . LEU A 1 128 ? -0.249 -12.505 0.266 1.00 61.56 128 LEU A CA 1
ATOM 998 C C . LEU A 1 128 ? 0.977 -11.701 0.687 1.00 61.56 128 LEU A C 1
ATOM 1000 O O . LEU A 1 128 ? 1.206 -11.502 1.881 1.00 61.56 128 LEU A O 1
ATOM 1004 N N . PRO A 1 129 ? 1.732 -11.162 -0.285 1.00 64.19 129 PRO A N 1
ATOM 1005 C CA . PRO A 1 129 ? 2.717 -10.143 0.017 1.00 64.19 129 PRO A CA 1
ATOM 1006 C C . PRO A 1 129 ? 1.993 -8.891 0.531 1.00 64.19 129 PRO A C 1
ATOM 1008 O O . PRO A 1 129 ? 1.051 -8.413 -0.102 1.00 64.19 129 PRO A O 1
ATOM 1011 N N . ALA A 1 130 ? 2.451 -8.345 1.658 1.00 63.53 130 ALA A N 1
ATOM 1012 C CA . ALA A 1 130 ? 1.981 -7.076 2.215 1.00 63.53 130 ALA A CA 1
ATOM 1013 C C . ALA A 1 130 ? 2.525 -5.888 1.406 1.00 63.53 130 ALA A C 1
ATOM 1015 O O . ALA A 1 130 ? 3.309 -5.074 1.892 1.00 63.53 130 ALA A O 1
ATOM 1016 N N . GLN A 1 131 ? 2.173 -5.848 0.124 1.00 75.88 131 GLN A N 1
ATOM 1017 C CA . GLN A 1 131 ? 2.582 -4.796 -0.789 1.00 75.88 131 GLN A CA 1
ATOM 1018 C C . GLN A 1 131 ? 1.499 -3.722 -0.888 1.00 75.88 131 GLN A C 1
ATOM 1020 O O . GLN A 1 131 ? 0.303 -4.004 -0.809 1.00 75.88 131 GLN A O 1
ATOM 1025 N N . GLN A 1 132 ? 1.951 -2.493 -1.095 1.00 79.94 132 GLN A N 1
ATOM 1026 C CA . GLN A 1 132 ? 1.173 -1.265 -1.124 1.00 79.94 132 GLN A CA 1
ATOM 1027 C C . GLN A 1 132 ? -0.103 -1.330 -1.976 1.00 79.94 132 GLN A C 1
ATOM 1029 O O . GLN A 1 132 ? -1.169 -0.996 -1.475 1.00 79.94 132 GLN A O 1
ATOM 1034 N N . GLU A 1 133 ? -0.055 -1.789 -3.225 1.00 80.94 133 GLU A N 1
ATOM 1035 C CA . GLU A 1 133 ? -1.222 -1.799 -4.122 1.00 80.94 133 GLU A CA 1
ATOM 1036 C C . GLU A 1 133 ? -2.271 -2.835 -3.715 1.00 80.94 133 GLU A C 1
ATOM 1038 O O . GLU A 1 133 ? -3.474 -2.601 -3.857 1.00 80.94 133 GLU A O 1
ATOM 1043 N N . VAL A 1 134 ? -1.826 -3.967 -3.168 1.00 85.56 134 VAL A N 1
ATOM 1044 C CA . VAL A 1 134 ? -2.714 -4.994 -2.616 1.00 85.56 134 VAL A CA 1
ATOM 1045 C C . VAL A 1 134 ? -3.432 -4.439 -1.394 1.00 85.56 134 VAL A C 1
ATOM 1047 O O . VAL A 1 134 ? -4.656 -4.494 -1.324 1.00 85.56 134 VAL A O 1
ATOM 1050 N N . LEU A 1 135 ? -2.681 -3.847 -0.463 1.00 89.81 135 LEU A N 1
ATOM 1051 C CA . LEU A 1 135 ? -3.227 -3.226 0.742 1.00 89.81 135 LEU A CA 1
ATOM 1052 C C . LEU A 1 135 ? -4.168 -2.064 0.394 1.00 89.81 135 LEU A C 1
ATOM 1054 O O . LEU A 1 135 ? -5.261 -1.983 0.946 1.00 89.81 135 LEU A O 1
ATOM 1058 N N . ARG A 1 136 ? -3.805 -1.219 -0.582 1.00 89.62 136 ARG A N 1
ATOM 1059 C CA . ARG A 1 136 ? -4.676 -0.159 -1.117 1.00 89.62 136 ARG A CA 1
ATOM 1060 C C . ARG A 1 136 ? -5.999 -0.738 -1.598 1.00 89.62 136 ARG A C 1
ATOM 1062 O O . ARG A 1 136 ? -7.053 -0.240 -1.227 1.00 89.62 136 ARG A O 1
ATOM 1069 N N . THR A 1 137 ? -5.942 -1.787 -2.414 1.00 89.38 137 THR A N 1
ATOM 1070 C CA . THR A 1 137 ? -7.136 -2.407 -3.001 1.00 89.38 137 THR A CA 1
ATOM 1071 C C . THR A 1 137 ? -8.022 -3.020 -1.925 1.00 89.38 137 THR A C 1
ATOM 1073 O O . THR A 1 137 ? -9.218 -2.753 -1.913 1.00 89.38 137 THR A O 1
ATOM 1076 N N . LEU A 1 138 ? -7.446 -3.768 -0.978 1.00 90.44 138 LEU A N 1
ATOM 1077 C CA . LEU A 1 138 ? -8.187 -4.330 0.155 1.00 90.44 138 LEU A CA 1
ATOM 1078 C C . LEU A 1 138 ? -8.857 -3.228 0.985 1.00 90.44 138 LEU A C 1
ATOM 1080 O O . LEU A 1 138 ? -10.039 -3.326 1.292 1.00 90.44 138 LEU A O 1
ATOM 1084 N N . ALA A 1 139 ? -8.142 -2.147 1.294 1.00 92.94 139 ALA A N 1
ATOM 1085 C CA . ALA A 1 139 ? -8.715 -1.029 2.032 1.00 92.94 139 ALA A CA 1
ATOM 1086 C C . ALA A 1 139 ? -9.868 -0.359 1.266 1.00 92.94 139 ALA A C 1
ATOM 1088 O O . ALA A 1 139 ? -10.901 -0.061 1.857 1.00 92.94 139 ALA A O 1
ATOM 1089 N N . LEU A 1 140 ? -9.729 -0.144 -0.046 1.00 91.69 140 LEU A N 1
ATOM 1090 C CA . LEU A 1 140 ? -10.795 0.448 -0.861 1.00 91.69 140 LEU A CA 1
ATOM 1091 C C . LEU A 1 140 ? -12.031 -0.461 -0.944 1.00 91.69 140 LEU A C 1
ATOM 1093 O O . LEU A 1 140 ? -13.156 0.036 -0.907 1.00 91.69 140 LEU A O 1
ATOM 1097 N N . LEU A 1 141 ? -11.854 -1.785 -0.969 1.00 91.19 141 LEU A N 1
ATOM 1098 C CA . LEU A 1 141 ? -12.976 -2.726 -0.906 1.00 91.19 141 LEU A CA 1
ATOM 1099 C C . LEU A 1 141 ? -13.748 -2.630 0.421 1.00 91.19 141 LEU A C 1
ATOM 1101 O O . LEU A 1 141 ? -14.961 -2.817 0.420 1.00 91.19 141 LEU A O 1
ATOM 1105 N N . LEU A 1 142 ? -13.100 -2.251 1.533 1.00 91.81 142 LEU A N 1
ATOM 1106 C CA . LEU A 1 142 ? -13.789 -1.992 2.810 1.00 91.81 142 LEU A CA 1
ATOM 1107 C C . LEU A 1 142 ? -14.726 -0.777 2.764 1.00 91.81 142 LEU A C 1
ATOM 1109 O O . LEU A 1 142 ? -15.604 -0.657 3.617 1.00 91.81 142 LEU A O 1
ATOM 1113 N N . THR A 1 143 ? -14.539 0.126 1.800 1.00 91.19 143 THR A N 1
ATOM 1114 C CA . THR A 1 143 ? -15.406 1.298 1.590 1.00 91.19 143 THR A CA 1
ATOM 1115 C C . THR A 1 143 ? -16.505 1.069 0.553 1.00 91.19 143 THR A C 1
ATOM 1117 O O . THR A 1 143 ? -17.291 1.979 0.314 1.00 91.19 143 THR A O 1
ATOM 1120 N N . GLY A 1 144 ? -16.563 -0.118 -0.062 1.00 85.75 144 GLY A N 1
ATOM 1121 C CA . GLY A 1 144 ? -17.575 -0.460 -1.062 1.00 85.75 144 GLY A CA 1
ATOM 1122 C C . GLY A 1 144 ? -18.985 -0.624 -0.484 1.00 85.75 144 GLY A C 1
ATOM 1123 O O . GLY A 1 144 ? -19.165 -0.815 0.719 1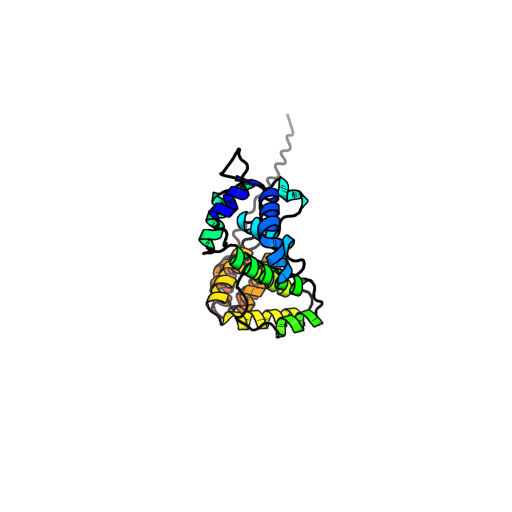.00 85.75 144 GLY A O 1
ATOM 1124 N N . ASP A 1 145 ? -19.989 -0.580 -1.360 1.00 83.38 145 ASP A N 1
ATOM 1125 C CA . ASP A 1 145 ? -21.403 -0.672 -0.968 1.00 83.38 145 ASP A CA 1
ATOM 1126 C C . ASP A 1 145 ? -21.822 -2.095 -0.548 1.00 83.38 145 ASP A C 1
ATOM 1128 O O . ASP A 1 145 ? -22.730 -2.265 0.268 1.00 83.38 145 ASP A O 1
ATOM 1132 N N . ASP A 1 146 ? -21.139 -3.124 -1.057 1.00 86.00 146 ASP A N 1
ATOM 1133 C CA . ASP A 1 146 ? -21.463 -4.525 -0.786 1.00 86.00 146 ASP A CA 1
ATOM 1134 C C . ASP A 1 146 ? -21.016 -4.952 0.627 1.00 86.00 146 ASP A C 1
ATOM 1136 O O . ASP A 1 146 ? -19.833 -4.921 0.980 1.00 86.00 146 ASP A O 1
ATOM 1140 N N . SER A 1 147 ? -21.974 -5.336 1.476 1.00 87.25 147 SER A N 1
ATOM 1141 C CA . SER A 1 147 ? -21.696 -5.755 2.853 1.00 87.25 147 SER A CA 1
ATOM 1142 C C . SER A 1 147 ? -20.977 -7.096 2.955 1.00 87.25 147 SER A C 1
ATOM 1144 O O . SER A 1 147 ? -20.146 -7.247 3.848 1.00 87.25 147 SER A O 1
ATOM 1146 N N . GLU A 1 148 ? -21.269 -8.043 2.065 1.00 86.44 148 GLU A N 1
ATOM 1147 C CA . GLU A 1 148 ? -20.659 -9.375 2.084 1.00 86.44 148 GLU A CA 1
ATOM 1148 C C . GLU A 1 148 ? -19.185 -9.277 1.686 1.00 86.44 148 GLU A C 1
ATOM 1150 O O . GLU A 1 148 ? -18.312 -9.836 2.351 1.00 86.44 148 GLU A O 1
ATOM 1155 N N . VAL A 1 149 ? -18.879 -8.486 0.651 1.00 86.94 149 VAL A N 1
ATOM 1156 C CA . VAL A 1 149 ? -17.501 -8.204 0.225 1.00 86.94 149 VAL A CA 1
ATOM 1157 C C . VAL A 1 149 ? -16.713 -7.536 1.349 1.00 86.94 149 VAL A C 1
ATOM 1159 O O . VAL A 1 149 ? -15.593 -7.953 1.654 1.00 86.94 149 VAL A O 1
ATOM 1162 N N . ARG A 1 150 ? -17.292 -6.526 2.010 1.00 90.19 150 ARG A N 1
ATOM 1163 C CA . ARG A 1 150 ? -16.642 -5.856 3.146 1.00 90.19 150 ARG A CA 1
ATOM 1164 C C . ARG A 1 150 ? -16.369 -6.812 4.301 1.00 90.19 150 ARG A C 1
ATOM 1166 O O . ARG A 1 150 ? -15.295 -6.739 4.903 1.00 90.19 150 ARG A O 1
ATOM 1173 N N . GLU A 1 151 ? -17.309 -7.696 4.616 1.00 89.88 151 GLU A N 1
ATOM 1174 C CA . GLU A 1 151 ? -17.137 -8.705 5.660 1.00 89.88 151 GLU A CA 1
ATOM 1175 C C . GLU A 1 151 ? -16.024 -9.696 5.296 1.00 89.88 151 GLU A C 1
ATOM 1177 O O . GLU A 1 151 ? -15.116 -9.913 6.100 1.00 89.88 151 GLU A O 1
ATOM 1182 N N . ALA A 1 152 ? -16.005 -10.205 4.061 1.00 88.50 152 ALA A N 1
ATOM 1183 C CA . ALA A 1 152 ? -14.956 -11.103 3.581 1.00 88.50 152 ALA A CA 1
ATOM 1184 C C . ALA A 1 152 ? -13.560 -10.460 3.640 1.00 88.50 152 ALA A C 1
ATOM 1186 O O . ALA A 1 152 ? -12.598 -11.087 4.088 1.00 88.50 152 ALA A O 1
ATOM 1187 N N . VAL A 1 153 ? -13.435 -9.190 3.242 1.00 90.75 153 VAL A N 1
ATOM 1188 C CA . VAL A 1 153 ? -12.170 -8.441 3.325 1.00 90.75 153 VAL A CA 1
ATOM 1189 C C . VAL A 1 153 ? -11.759 -8.186 4.774 1.00 90.75 153 VAL A C 1
ATOM 1191 O O . VAL A 1 153 ? -10.579 -8.319 5.100 1.00 90.75 153 VAL A O 1
ATOM 1194 N N . THR A 1 154 ? -12.714 -7.880 5.655 1.00 91.81 154 THR A N 1
ATOM 1195 C CA . THR A 1 154 ? -12.460 -7.719 7.095 1.00 91.81 154 THR A CA 1
ATOM 1196 C C . THR A 1 154 ? -11.912 -9.019 7.682 1.00 91.81 154 THR A C 1
ATOM 1198 O O . THR A 1 154 ? -10.824 -9.016 8.254 1.00 91.81 154 THR A O 1
ATOM 1201 N N . LEU A 1 155 ? -12.600 -10.146 7.460 1.00 90.38 155 LEU A N 1
ATOM 1202 C CA . LEU A 1 155 ? -12.173 -11.471 7.920 1.00 90.38 155 LEU A CA 1
ATOM 1203 C C . LEU A 1 155 ? -10.791 -11.844 7.383 1.00 90.38 155 LEU A C 1
ATOM 1205 O O . LEU A 1 155 ? -9.953 -12.350 8.134 1.00 90.38 155 LEU A O 1
ATOM 1209 N N . TYR A 1 156 ? -10.528 -11.557 6.107 1.00 89.19 156 TYR A N 1
ATOM 1210 C CA . TYR A 1 156 ? -9.223 -11.783 5.503 1.00 89.19 156 TYR A CA 1
ATOM 1211 C C . TYR A 1 156 ? -8.125 -10.966 6.197 1.00 89.19 156 TYR A C 1
ATOM 1213 O O . TYR A 1 156 ? -7.100 -11.529 6.580 1.00 89.19 156 TYR A O 1
ATOM 1221 N N . LEU A 1 157 ? -8.324 -9.658 6.398 1.00 91.56 157 LEU A N 1
ATOM 1222 C CA . LEU A 1 157 ? -7.343 -8.791 7.062 1.00 91.56 157 LEU A CA 1
ATOM 1223 C C . LEU A 1 157 ? -7.104 -9.210 8.515 1.00 91.56 157 LEU A C 1
ATOM 1225 O O . LEU A 1 157 ? -5.951 -9.270 8.939 1.00 91.56 157 LEU A O 1
ATOM 1229 N N . THR A 1 158 ? -8.158 -9.561 9.252 1.00 92.25 158 THR A N 1
ATOM 1230 C CA . THR A 1 158 ? -8.057 -10.064 10.629 1.00 92.25 158 THR A CA 1
ATOM 1231 C C . THR A 1 158 ? -7.332 -11.411 10.693 1.00 92.25 158 THR A C 1
ATOM 1233 O O . THR A 1 158 ? -6.551 -11.663 11.607 1.00 92.25 158 THR A O 1
ATOM 1236 N N . ALA A 1 159 ? -7.535 -12.299 9.718 1.00 89.88 159 ALA A N 1
ATOM 1237 C CA . ALA A 1 159 ? -6.798 -13.557 9.657 1.00 89.88 159 ALA A CA 1
ATOM 1238 C C . ALA A 1 159 ? -5.329 -13.341 9.249 1.00 89.88 159 ALA A C 1
ATOM 1240 O O . ALA A 1 159 ? -4.430 -13.949 9.832 1.00 89.88 159 ALA A O 1
ATOM 1241 N N . ALA A 1 160 ? -5.071 -12.456 8.282 1.00 87.75 160 ALA A N 1
ATOM 1242 C CA . ALA A 1 160 ? -3.733 -12.132 7.797 1.00 87.75 160 ALA A CA 1
ATOM 1243 C C . ALA A 1 160 ? -2.897 -11.365 8.835 1.00 87.75 160 ALA A C 1
ATOM 1245 O O . ALA A 1 160 ? -1.679 -11.531 8.869 1.00 87.75 160 ALA A O 1
ATOM 1246 N N . SER A 1 161 ? -3.527 -10.589 9.726 1.00 90.25 161 SER A N 1
ATOM 1247 C CA . SER A 1 161 ? -2.849 -9.855 10.805 1.00 90.25 161 SER A CA 1
ATOM 1248 C C . SER A 1 161 ? -2.181 -10.762 11.845 1.00 90.25 161 SER A C 1
ATOM 1250 O O . SER A 1 161 ? -1.312 -10.303 12.584 1.00 90.25 161 SER A O 1
ATOM 1252 N N . ARG A 1 162 ? -2.525 -12.059 11.872 1.00 89.44 162 ARG A N 1
ATOM 1253 C CA . ARG A 1 162 ? -1.837 -13.076 12.686 1.00 89.44 162 ARG A CA 1
ATOM 1254 C C . ARG A 1 162 ? -0.404 -13.336 12.219 1.00 89.44 162 ARG A C 1
ATOM 1256 O O . ARG A 1 162 ? 0.396 -13.874 12.976 1.00 89.44 162 ARG A O 1
ATOM 1263 N N . ASN A 1 163 ? -0.078 -12.987 10.974 1.00 89.00 163 ASN A N 1
ATOM 1264 C CA . ASN A 1 163 ? 1.290 -12.985 10.480 1.00 89.00 163 ASN A CA 1
ATOM 1265 C C . ASN A 1 163 ? 1.941 -11.637 10.823 1.00 89.00 163 ASN A C 1
ATOM 1267 O O . ASN A 1 163 ? 1.567 -10.608 10.262 1.00 89.00 163 ASN A O 1
ATOM 1271 N N . GLU A 1 164 ? 2.933 -11.656 11.715 1.00 88.25 164 GLU A N 1
ATOM 1272 C CA . GLU A 1 164 ? 3.604 -10.444 12.208 1.00 88.25 164 GLU A CA 1
ATOM 1273 C C . GLU A 1 164 ? 4.192 -9.591 11.078 1.00 88.25 164 GLU A C 1
ATOM 1275 O O . GLU A 1 164 ? 4.018 -8.374 11.067 1.00 88.25 164 GLU A O 1
ATOM 1280 N N . HIS A 1 165 ? 4.816 -10.224 10.080 1.00 86.50 165 HIS A N 1
ATOM 1281 C CA . HIS A 1 165 ? 5.421 -9.504 8.962 1.00 86.50 165 HIS A CA 1
ATOM 1282 C C . HIS A 1 165 ? 4.370 -8.812 8.087 1.00 86.50 165 HIS A C 1
ATOM 1284 O O . HIS A 1 165 ? 4.558 -7.671 7.658 1.00 86.50 165 HIS A O 1
ATOM 1290 N N . PHE A 1 166 ? 3.245 -9.487 7.835 1.00 89.06 166 PHE A N 1
ATOM 1291 C CA . PHE A 1 166 ? 2.125 -8.879 7.125 1.00 89.06 166 PHE A CA 1
ATOM 1292 C C . PHE A 1 166 ? 1.538 -7.714 7.926 1.00 89.06 166 PHE A C 1
ATOM 1294 O O . PHE A 1 166 ? 1.348 -6.634 7.368 1.00 89.06 166 PHE A O 1
ATOM 1301 N N . ARG A 1 167 ? 1.291 -7.915 9.229 1.00 92.88 167 ARG A N 1
ATOM 1302 C CA . ARG A 1 167 ? 0.727 -6.897 10.123 1.00 92.88 167 ARG A CA 1
ATOM 1303 C C . ARG A 1 167 ? 1.594 -5.646 10.159 1.00 92.88 167 ARG A C 1
ATOM 1305 O O . ARG A 1 167 ? 1.060 -4.559 9.981 1.00 92.88 167 ARG A O 1
ATOM 1312 N N . GLU A 1 168 ? 2.905 -5.789 10.345 1.00 91.00 168 GLU A N 1
ATOM 1313 C CA . GLU A 1 168 ? 3.840 -4.660 10.410 1.00 91.00 168 GLU A CA 1
ATOM 1314 C C . GLU A 1 168 ? 3.795 -3.827 9.123 1.00 91.00 168 GLU A C 1
ATOM 1316 O O . GLU A 1 168 ? 3.636 -2.607 9.158 1.00 91.00 168 GLU A O 1
ATOM 1321 N N . LYS A 1 169 ? 3.865 -4.487 7.963 1.00 90.50 169 LYS A N 1
ATOM 1322 C CA . LYS A 1 169 ? 3.805 -3.814 6.660 1.00 90.50 169 LYS A CA 1
ATOM 1323 C C . LYS A 1 169 ? 2.449 -3.158 6.403 1.00 90.50 169 LYS A C 1
ATOM 1325 O O . LYS A 1 169 ? 2.410 -2.030 5.913 1.00 90.50 169 LYS A O 1
ATOM 1330 N N . ALA A 1 170 ? 1.356 -3.834 6.751 1.00 93.19 170 ALA A N 1
ATOM 1331 C CA . ALA A 1 170 ? 0.007 -3.300 6.615 1.00 93.19 170 ALA A CA 1
ATOM 1332 C C . ALA A 1 170 ? -0.216 -2.084 7.523 1.00 93.19 170 ALA A C 1
ATOM 1334 O O . ALA A 1 170 ? -0.730 -1.067 7.065 1.00 93.19 170 ALA A O 1
ATOM 1335 N N . LEU A 1 171 ? 0.239 -2.158 8.777 1.00 94.81 171 LEU A N 1
ATOM 1336 C CA . LEU A 1 171 ? 0.193 -1.058 9.733 1.00 94.81 171 LEU A CA 1
ATOM 1337 C C . LEU A 1 171 ? 0.945 0.162 9.201 1.00 94.81 171 LEU A C 1
ATOM 1339 O O . LEU A 1 171 ? 0.366 1.242 9.150 1.00 94.81 171 LEU A O 1
ATOM 1343 N N . LEU A 1 172 ? 2.200 -0.009 8.769 1.00 92.81 172 LEU A N 1
ATOM 1344 C CA . LEU A 1 172 ? 3.008 1.081 8.214 1.00 92.81 172 LEU A CA 1
ATOM 1345 C C . LEU A 1 172 ? 2.311 1.744 7.024 1.00 92.81 172 LEU A C 1
ATOM 1347 O O . LEU A 1 172 ? 2.181 2.967 6.995 1.00 92.81 172 LEU A O 1
ATOM 1351 N N . TYR A 1 173 ? 1.818 0.939 6.082 1.00 92.69 173 TYR A N 1
ATOM 1352 C CA . TYR A 1 173 ? 1.136 1.444 4.898 1.00 92.69 173 TYR A CA 1
ATOM 1353 C C . TYR A 1 173 ? -0.153 2.205 5.236 1.00 92.69 173 TYR A C 1
ATOM 1355 O O . TYR A 1 173 ? -0.343 3.326 4.769 1.00 92.69 173 TYR A O 1
ATOM 1363 N N . TYR A 1 174 ? -1.044 1.632 6.053 1.00 95.94 174 TYR A N 1
ATOM 1364 C CA . TYR A 1 174 ? -2.310 2.289 6.384 1.00 95.94 174 TYR A CA 1
ATOM 1365 C C . TYR A 1 174 ? -2.099 3.531 7.244 1.00 95.94 174 TYR A C 1
ATOM 1367 O O . TYR A 1 174 ? -2.770 4.535 7.028 1.00 95.94 174 TYR A O 1
ATOM 1375 N N . CYS A 1 175 ? -1.117 3.516 8.144 1.00 94.94 175 CYS A N 1
ATOM 1376 C CA . CYS A 1 175 ? -0.674 4.709 8.853 1.00 94.94 175 CYS A CA 1
ATOM 1377 C C . CYS A 1 175 ? -0.211 5.804 7.879 1.00 94.94 175 CYS A C 1
ATOM 1379 O O . CYS A 1 175 ? -0.663 6.944 7.967 1.00 94.94 175 CYS A O 1
ATOM 1381 N N . GLU A 1 176 ? 0.640 5.480 6.907 1.00 92.62 176 GLU A N 1
ATOM 1382 C CA . GLU A 1 176 ? 1.052 6.453 5.894 1.00 92.62 176 GLU A CA 1
ATOM 1383 C C . GLU A 1 176 ? -0.152 6.981 5.093 1.00 92.62 176 GLU A C 1
ATOM 1385 O O . GLU A 1 176 ? -0.267 8.185 4.851 1.00 92.62 176 GLU A O 1
ATOM 1390 N N . ALA A 1 177 ? -1.091 6.103 4.738 1.00 93.00 177 ALA A N 1
ATOM 1391 C CA . ALA A 1 177 ? -2.304 6.438 4.001 1.00 93.00 177 ALA A CA 1
ATOM 1392 C C . ALA A 1 177 ? -3.211 7.440 4.743 1.00 93.00 177 ALA A C 1
ATOM 1394 O O . ALA A 1 177 ? -3.797 8.309 4.097 1.00 93.00 177 ALA A O 1
ATOM 1395 N N . LEU A 1 178 ? -3.257 7.405 6.083 1.00 93.88 178 LEU A N 1
ATOM 1396 C CA . LEU A 1 178 ? -3.966 8.404 6.901 1.00 93.88 178 LEU A CA 1
ATOM 1397 C C . LEU A 1 178 ? -3.433 9.834 6.705 1.00 93.88 178 LEU A C 1
ATOM 1399 O O . LEU A 1 178 ? -4.170 10.796 6.911 1.00 93.88 178 LEU A O 1
ATOM 1403 N N . THR A 1 179 ? -2.171 9.992 6.298 1.00 90.62 179 THR A N 1
ATOM 1404 C CA . THR A 1 179 ? -1.531 11.307 6.106 1.00 90.62 179 THR A CA 1
ATOM 1405 C C . THR A 1 179 ? -1.692 11.875 4.692 1.00 90.62 179 THR A C 1
ATOM 1407 O O . THR A 1 179 ? -1.309 13.017 4.437 1.00 90.62 179 THR A O 1
ATOM 1410 N N . LYS A 1 180 ? -2.245 11.095 3.753 1.00 87.38 180 LYS A N 1
ATOM 1411 C CA . LYS A 1 180 ? -2.445 11.518 2.360 1.00 87.38 180 LYS A CA 1
ATOM 1412 C C . LYS A 1 180 ? -3.668 12.435 2.236 1.00 87.38 180 LYS A C 1
ATOM 1414 O O . LYS A 1 180 ? -4.553 12.430 3.080 1.00 87.38 180 LYS A O 1
ATOM 1419 N N . THR A 1 181 ? -3.736 13.205 1.151 1.00 84.94 181 THR A N 1
ATOM 1420 C CA . THR A 1 181 ? -4.850 14.132 0.861 1.00 84.94 181 THR A CA 1
ATOM 1421 C C . THR A 1 181 ? -6.095 13.451 0.281 1.00 84.94 181 THR A C 1
ATOM 1423 O O . THR A 1 181 ? -7.145 14.078 0.168 1.00 84.94 181 THR A O 1
ATOM 1426 N N . ASP A 1 182 ? -5.979 12.185 -0.116 1.00 89.19 182 ASP A N 1
ATOM 1427 C CA . ASP A 1 182 ? -7.064 11.386 -0.684 1.00 89.19 182 ASP A CA 1
ATOM 1428 C C . ASP A 1 182 ? -8.033 10.943 0.426 1.00 89.19 182 ASP A C 1
ATOM 1430 O O . ASP A 1 182 ? -7.755 10.007 1.177 1.00 89.19 182 ASP A O 1
ATOM 1434 N N . LEU A 1 183 ? -9.181 11.623 0.520 1.00 91.50 183 LEU A N 1
ATOM 1435 C CA . LEU A 1 183 ? -10.199 11.366 1.544 1.00 91.50 183 LEU A CA 1
ATOM 1436 C C . LEU A 1 183 ? -10.742 9.931 1.491 1.00 91.50 183 LEU A C 1
ATOM 1438 O O . LEU A 1 183 ? -11.045 9.354 2.534 1.00 91.50 183 LEU A O 1
ATOM 1442 N N . GLN A 1 184 ? -10.880 9.345 0.298 1.00 92.19 184 GLN A N 1
ATOM 1443 C CA . GLN A 1 184 ? -11.375 7.972 0.163 1.00 92.19 184 GLN A CA 1
ATOM 1444 C C . GLN A 1 184 ? -10.344 6.984 0.696 1.00 92.19 184 GLN A C 1
ATOM 1446 O O . GLN A 1 184 ? -10.682 6.099 1.483 1.00 92.19 184 GLN A O 1
ATOM 1451 N N . LEU A 1 185 ? -9.070 7.194 0.360 1.00 92.06 185 LEU A N 1
ATOM 1452 C CA . LEU A 1 185 ? -7.981 6.395 0.908 1.00 92.06 185 LEU A CA 1
ATOM 1453 C C . LEU A 1 185 ? -7.865 6.538 2.432 1.00 92.06 185 LEU A C 1
ATOM 1455 O O . LEU A 1 185 ? -7.629 5.542 3.110 1.00 92.06 185 LEU A O 1
ATOM 1459 N N . GLN A 1 186 ? -8.052 7.739 2.985 1.00 94.81 186 GLN A N 1
ATOM 1460 C CA . GLN A 1 186 ? -8.039 7.944 4.437 1.00 94.81 186 GLN A CA 1
ATOM 1461 C C . GLN A 1 186 ? -9.153 7.150 5.133 1.00 94.81 186 GLN A C 1
ATOM 1463 O O . GLN A 1 186 ? -8.884 6.458 6.114 1.00 94.81 186 GLN A O 1
ATOM 1468 N N . LYS A 1 187 ? -10.389 7.186 4.612 1.00 95.56 187 LYS A N 1
ATOM 1469 C CA . LYS A 1 187 ? -11.505 6.377 5.144 1.00 95.56 187 LYS A CA 1
ATOM 1470 C C . LYS A 1 187 ? -11.193 4.887 5.081 1.00 95.56 187 LYS A C 1
ATOM 1472 O O . LYS A 1 187 ? -11.329 4.183 6.078 1.00 95.56 187 LYS A O 1
ATOM 1477 N N . ALA A 1 188 ? -10.746 4.428 3.917 1.00 95.75 188 ALA A N 1
ATOM 1478 C CA . ALA A 1 188 ? -10.350 3.050 3.672 1.00 95.75 188 ALA A CA 1
ATOM 1479 C C . ALA A 1 188 ? -9.263 2.584 4.654 1.00 95.75 188 ALA A C 1
ATOM 1481 O O . ALA A 1 188 ? -9.376 1.512 5.248 1.00 95.75 188 ALA A O 1
ATOM 1482 N N . ALA A 1 189 ? -8.247 3.416 4.889 1.00 96.75 189 ALA A N 1
ATOM 1483 C CA . ALA A 1 189 ? -7.172 3.138 5.832 1.00 96.75 189 ALA A CA 1
ATOM 1484 C C . ALA A 1 189 ? -7.672 3.043 7.282 1.00 96.75 189 ALA A C 1
ATOM 1486 O O . ALA A 1 189 ? -7.265 2.125 7.990 1.00 96.75 189 ALA A O 1
ATOM 1487 N N . CYS A 1 190 ? -8.594 3.910 7.719 1.00 96.94 190 CYS A N 1
ATOM 1488 C CA . CYS A 1 190 ? -9.226 3.794 9.039 1.00 96.94 190 CYS A CA 1
ATOM 1489 C C . CYS A 1 190 ? -9.939 2.439 9.214 1.00 96.94 190 CYS A C 1
ATOM 1491 O O . CYS A 1 190 ? -9.697 1.727 10.189 1.00 96.94 190 CYS A O 1
ATOM 1493 N N . LEU A 1 191 ? -10.762 2.034 8.240 1.00 96.62 191 LEU A N 1
ATOM 1494 C CA . LEU A 1 191 ? -11.475 0.750 8.287 1.00 96.62 191 LEU A CA 1
ATOM 1495 C C . LEU A 1 191 ? -10.516 -0.449 8.275 1.00 96.62 191 LEU A C 1
ATOM 1497 O O . LEU A 1 191 ? -10.749 -1.450 8.961 1.00 96.62 191 LEU A O 1
ATOM 1501 N N . ALA A 1 192 ? -9.421 -0.349 7.523 1.00 96.81 192 ALA A N 1
ATOM 1502 C CA . ALA A 1 192 ? -8.399 -1.382 7.488 1.00 96.81 192 ALA A CA 1
ATOM 1503 C C . ALA A 1 192 ? -7.656 -1.489 8.831 1.00 96.81 192 ALA A C 1
ATOM 1505 O O . ALA A 1 192 ? -7.490 -2.593 9.341 1.00 96.81 192 ALA A O 1
ATOM 1506 N N . LEU A 1 193 ? -7.288 -0.364 9.456 1.00 97.25 193 LEU A N 1
ATOM 1507 C CA . LEU A 1 193 ? -6.664 -0.327 10.787 1.00 97.25 193 LEU A CA 1
ATOM 1508 C C . LEU A 1 193 ? -7.573 -0.903 11.877 1.00 97.25 193 LEU A C 1
ATOM 1510 O O . LEU A 1 193 ? -7.086 -1.620 12.751 1.00 97.25 193 LEU A O 1
ATOM 1514 N N . ARG A 1 194 ? -8.890 -0.668 11.790 1.00 96.06 194 ARG A N 1
ATOM 1515 C CA . ARG A 1 194 ? -9.881 -1.349 12.639 1.00 96.06 194 ARG A CA 1
ATOM 1516 C C . ARG A 1 194 ? -9.822 -2.863 12.461 1.00 96.06 194 ARG A C 1
ATOM 1518 O O . ARG A 1 194 ? -9.755 -3.584 13.446 1.00 96.06 194 ARG A O 1
ATOM 1525 N N . SER A 1 195 ? -9.823 -3.337 11.217 1.00 94.81 195 SER A N 1
ATOM 1526 C CA . SER A 1 195 ? -9.803 -4.776 10.897 1.00 94.81 195 SER A CA 1
ATOM 1527 C C . SER A 1 195 ? -8.519 -5.468 11.372 1.00 94.81 195 SER A C 1
ATOM 1529 O O . SER A 1 195 ? -8.516 -6.666 11.660 1.00 94.81 195 SER A O 1
ATOM 1531 N N . LEU A 1 196 ? -7.425 -4.706 11.456 1.00 94.50 196 LEU A N 1
ATOM 1532 C CA . LEU A 1 196 ? -6.160 -5.147 12.027 1.00 94.50 196 LEU A CA 1
ATOM 1533 C C . LEU A 1 196 ? -6.115 -5.043 13.558 1.00 94.50 196 LEU A C 1
ATOM 1535 O O . LEU A 1 196 ? -5.153 -5.538 14.123 1.00 94.50 196 LEU A O 1
ATOM 1539 N N . GLU A 1 197 ? -7.068 -4.407 14.242 1.00 94.44 197 GLU A N 1
ATOM 1540 C CA . GLU A 1 197 ? -6.956 -4.079 15.678 1.00 94.44 197 GLU A CA 1
ATOM 1541 C C . GLU A 1 197 ? -5.637 -3.335 15.989 1.00 94.44 197 GLU A C 1
ATOM 1543 O O . GLU A 1 197 ? -4.854 -3.701 16.867 1.00 94.44 197 GLU A O 1
ATOM 1548 N N . ALA A 1 198 ? -5.323 -2.323 15.178 1.00 94.62 198 ALA A N 1
ATOM 1549 C CA . ALA A 1 198 ? -4.057 -1.594 15.215 1.00 94.62 198 ALA A CA 1
ATOM 1550 C C . ALA A 1 198 ? -4.021 -0.502 16.302 1.00 94.62 198 ALA A C 1
ATOM 1552 O O . ALA A 1 198 ? -4.147 0.689 15.997 1.00 94.62 198 ALA A O 1
ATOM 1553 N N . THR A 1 199 ? -3.822 -0.872 17.570 1.00 95.31 199 THR A N 1
ATOM 1554 C CA . THR A 1 199 ? -3.703 0.087 18.691 1.00 95.31 199 THR A CA 1
ATOM 1555 C C . THR A 1 199 ? -2.513 1.039 18.534 1.00 95.31 199 THR A C 1
ATOM 1557 O O . THR A 1 199 ? -2.550 2.182 18.988 1.00 95.31 199 THR A O 1
ATOM 1560 N N . GLU A 1 200 ? -1.490 0.640 17.780 1.00 95.94 200 GLU A N 1
ATOM 1561 C CA . GLU A 1 200 ? -0.327 1.461 17.440 1.00 95.94 200 GLU A CA 1
ATOM 1562 C C . GLU A 1 200 ? -0.704 2.723 16.635 1.00 95.94 200 GLU A C 1
ATOM 1564 O O . GLU A 1 200 ? 0.032 3.711 16.631 1.00 95.94 200 GLU A O 1
ATOM 1569 N N . SER A 1 201 ? -1.870 2.722 15.979 1.00 96.31 201 SER A N 1
ATOM 1570 C CA . SER A 1 201 ? -2.366 3.839 15.166 1.00 96.31 201 SER A CA 1
ATOM 1571 C C . SER A 1 201 ? -3.150 4.903 15.951 1.00 96.31 201 SER A C 1
ATOM 1573 O O . SER A 1 201 ? -3.454 5.966 15.399 1.00 96.31 201 SER A O 1
ATOM 1575 N N . ILE A 1 202 ? -3.429 4.676 17.246 1.00 96.19 202 ILE A N 1
ATOM 1576 C CA . ILE A 1 202 ? -4.309 5.517 18.085 1.00 96.19 202 ILE A CA 1
ATOM 1577 C C . ILE A 1 202 ? -3.946 6.999 18.010 1.00 96.19 202 ILE A C 1
ATOM 1579 O O . ILE A 1 202 ? -4.811 7.834 17.752 1.00 96.19 202 ILE A O 1
ATOM 1583 N N . LYS A 1 203 ? -2.665 7.347 18.178 1.00 94.12 203 LYS A N 1
ATOM 1584 C CA . LYS A 1 203 ? -2.228 8.753 18.179 1.00 94.12 203 LYS A CA 1
ATOM 1585 C C . LYS A 1 203 ? -2.593 9.474 16.878 1.00 94.12 203 LYS A C 1
ATOM 1587 O O . LYS A 1 203 ? -2.941 10.650 16.906 1.00 94.12 203 LYS A O 1
ATOM 1592 N N . MET A 1 204 ? -2.518 8.776 15.751 1.00 94.56 204 MET A N 1
ATOM 1593 C CA . MET A 1 204 ? -2.800 9.355 14.442 1.00 94.56 204 MET A CA 1
ATOM 1594 C C . MET A 1 204 ? -4.303 9.437 14.164 1.00 94.56 204 MET A C 1
ATOM 1596 O O . MET A 1 204 ? -4.773 10.426 13.605 1.00 94.56 204 MET A O 1
ATOM 1600 N N . LEU A 1 205 ? -5.071 8.451 14.637 1.00 95.75 205 LEU A N 1
ATOM 1601 C CA . LEU A 1 205 ? -6.535 8.484 14.610 1.00 95.75 205 LEU A CA 1
ATOM 1602 C C . LEU A 1 205 ? -7.097 9.630 15.462 1.00 95.75 205 LEU A C 1
ATOM 1604 O O . LEU A 1 205 ? -8.022 10.308 15.025 1.00 95.75 205 LEU A O 1
ATOM 1608 N N . VAL A 1 206 ? -6.502 9.911 16.626 1.00 95.06 206 VAL A N 1
ATOM 1609 C CA . VAL A 1 206 ? -6.843 11.072 17.472 1.00 95.06 206 VAL A CA 1
ATOM 1610 C C . VAL A 1 206 ? -6.685 12.383 16.694 1.00 95.06 206 VAL A C 1
ATOM 1612 O O . VAL A 1 206 ? -7.575 13.231 16.739 1.00 95.06 206 VAL A O 1
ATOM 1615 N N . THR A 1 207 ? -5.606 12.541 15.920 1.00 93.00 207 THR A N 1
ATOM 1616 C CA . THR A 1 207 ? -5.428 13.712 15.042 1.00 93.00 207 THR A CA 1
ATOM 1617 C C . THR A 1 207 ? -6.514 13.789 13.964 1.00 93.00 207 THR A C 1
ATOM 1619 O O . THR A 1 207 ? -7.056 14.863 13.716 1.00 93.00 207 THR A O 1
ATOM 1622 N N . LEU A 1 208 ? -6.897 12.663 13.354 1.00 93.56 208 LEU A N 1
ATOM 1623 C CA . LEU A 1 208 ? -7.970 12.636 12.350 1.00 93.56 208 LEU A CA 1
ATOM 1624 C C . LEU A 1 208 ? -9.365 12.902 12.927 1.00 93.56 208 LEU A C 1
ATOM 1626 O O . LEU A 1 208 ? -10.195 13.494 12.238 1.00 93.56 208 LEU A O 1
ATOM 1630 N N . CYS A 1 209 ? -9.621 12.555 14.190 1.00 93.19 209 CYS A N 1
ATOM 1631 C CA . CYS A 1 209 ? -10.859 12.929 14.886 1.00 93.19 209 CYS A CA 1
ATOM 1632 C C . CYS A 1 209 ? -11.031 14.457 14.984 1.00 93.19 209 CYS A C 1
ATOM 1634 O O . CYS A 1 209 ? -12.146 14.953 15.139 1.00 93.19 209 CYS A O 1
ATOM 1636 N N . GLN A 1 210 ? -9.943 15.219 14.847 1.00 90.31 210 GLN A N 1
ATOM 1637 C CA . GLN A 1 210 ? -9.949 16.682 14.824 1.00 90.31 210 GLN A CA 1
ATOM 1638 C C . GLN A 1 210 ? -9.988 17.273 13.403 1.00 90.31 210 GLN A C 1
ATOM 1640 O O . GLN A 1 210 ? -9.995 18.493 13.270 1.00 90.31 210 GLN A O 1
ATOM 1645 N N . SER A 1 211 ? -10.056 16.444 12.352 1.00 90.50 211 SER A N 1
ATOM 1646 C CA . SER A 1 211 ? -10.116 16.886 10.950 1.00 90.50 211 SER A CA 1
ATOM 1647 C C . SER A 1 211 ? -11.270 17.860 10.692 1.00 90.50 211 SER A C 1
ATOM 1649 O O . SER A 1 211 ? -12.353 17.728 11.263 1.00 90.50 211 SER A O 1
ATOM 1651 N N . ASP A 1 212 ? -11.099 18.807 9.772 1.00 89.38 212 ASP A N 1
ATOM 1652 C CA . ASP A 1 212 ? -12.188 19.692 9.341 1.00 89.38 212 ASP A CA 1
ATOM 1653 C C . ASP A 1 212 ? -13.264 18.946 8.534 1.00 89.38 212 ASP A C 1
ATOM 1655 O O . ASP A 1 212 ? -14.429 19.353 8.513 1.00 89.38 212 ASP A O 1
ATOM 1659 N N . THR A 1 213 ? -12.919 17.792 7.958 1.00 92.31 213 THR A N 1
ATOM 1660 C CA . THR A 1 213 ? -13.839 16.970 7.163 1.00 92.31 213 THR A CA 1
ATOM 1661 C C . THR A 1 213 ? -14.671 16.061 8.064 1.00 92.31 213 THR A C 1
ATOM 1663 O O . THR A 1 213 ? -14.140 15.157 8.707 1.00 92.31 213 THR A O 1
ATOM 1666 N N . GLU A 1 214 ? -15.988 16.274 8.094 1.00 92.69 214 GLU A N 1
ATOM 1667 C CA . GLU A 1 214 ? -16.915 15.539 8.967 1.00 92.69 214 GLU A CA 1
ATOM 1668 C C . GLU A 1 214 ? -16.881 14.028 8.753 1.00 92.69 214 GLU A C 1
ATOM 1670 O O . GLU A 1 214 ? -16.768 13.271 9.713 1.00 92.69 214 GLU A O 1
ATOM 1675 N N . GLU A 1 215 ? -16.887 13.589 7.498 1.00 92.06 215 GLU A N 1
ATOM 1676 C CA . GLU A 1 215 ? -16.869 12.164 7.173 1.00 92.06 215 GLU A CA 1
ATOM 1677 C C . GLU A 1 215 ? -15.602 11.469 7.699 1.00 92.06 215 GLU A C 1
ATOM 1679 O O . GLU A 1 215 ? -15.672 10.346 8.193 1.00 92.06 215 GLU A O 1
ATOM 1684 N N . ILE A 1 216 ? -14.449 12.147 7.641 1.00 94.50 216 ILE A N 1
ATOM 1685 C CA . ILE A 1 216 ? -13.182 11.634 8.180 1.00 94.50 216 ILE A CA 1
ATOM 1686 C C . ILE A 1 216 ? -13.226 11.582 9.703 1.00 94.50 216 ILE A C 1
ATOM 1688 O O . ILE A 1 216 ? -12.813 10.578 10.279 1.00 94.50 216 ILE A O 1
ATOM 1692 N N . ARG A 1 217 ? -13.760 12.623 10.359 1.00 94.88 217 ARG A N 1
ATOM 1693 C CA . ARG A 1 217 ? -13.916 12.622 11.820 1.00 94.88 217 ARG A CA 1
ATOM 1694 C C . ARG A 1 217 ? -14.763 11.451 12.291 1.00 94.88 217 ARG A C 1
ATOM 1696 O O . ARG A 1 217 ? -14.372 10.789 13.247 1.00 94.88 217 ARG A O 1
ATOM 1703 N N . ASN A 1 218 ? -15.885 11.187 11.625 1.00 95.00 218 ASN A N 1
ATOM 1704 C CA . ASN A 1 218 ? -16.809 10.123 12.014 1.00 95.00 218 ASN A CA 1
ATOM 1705 C C . ASN A 1 218 ? -16.134 8.752 11.897 1.00 95.00 218 ASN A C 1
ATOM 1707 O O . ASN A 1 218 ? -16.055 8.022 12.883 1.00 95.00 218 ASN A O 1
ATOM 1711 N N . VAL A 1 219 ? -15.541 8.450 10.737 1.00 96.12 219 VAL A N 1
ATOM 1712 C CA . VAL A 1 219 ? -14.856 7.167 10.513 1.00 96.12 219 VAL A CA 1
ATOM 1713 C C . VAL A 1 219 ? -13.650 7.002 11.446 1.00 96.12 219 VAL A C 1
ATOM 1715 O O . VAL A 1 219 ? -13.435 5.913 11.979 1.00 96.12 219 VAL A O 1
ATOM 1718 N N . ALA A 1 220 ? -12.871 8.062 11.687 1.00 96.19 220 ALA A N 1
ATOM 1719 C CA . ALA A 1 220 ? -11.745 8.021 12.620 1.00 96.19 220 ALA A CA 1
ATOM 1720 C C . ALA A 1 220 ? -12.201 7.797 14.068 1.00 96.19 220 ALA A C 1
ATOM 1722 O O . ALA A 1 220 ? -11.575 7.014 14.777 1.00 96.19 220 ALA A O 1
ATOM 1723 N N . SER A 1 221 ? -13.304 8.423 14.487 1.00 95.56 221 SER A N 1
ATOM 1724 C CA . SER A 1 221 ? -13.868 8.269 15.834 1.00 95.56 221 SER A CA 1
ATOM 1725 C C . SER A 1 221 ? -14.393 6.854 16.058 1.00 95.56 221 SER A C 1
ATOM 1727 O O . SER A 1 221 ? -14.049 6.221 17.051 1.00 95.56 221 SER A O 1
ATOM 1729 N N . GLU A 1 222 ? -15.162 6.316 15.108 1.00 95.94 222 GLU A N 1
ATOM 1730 C CA . GLU A 1 222 ? -15.644 4.930 15.154 1.00 95.94 222 GLU A CA 1
ATOM 1731 C C . GLU A 1 222 ? -14.488 3.927 15.182 1.00 95.94 222 GLU A C 1
ATOM 1733 O O . GLU A 1 222 ? -14.494 2.981 15.970 1.00 95.94 222 GLU A O 1
ATOM 1738 N N . THR A 1 223 ? -13.471 4.154 14.346 1.00 96.56 223 THR A N 1
ATOM 1739 C CA . THR A 1 223 ? -12.255 3.334 14.315 1.00 96.56 223 THR A CA 1
ATOM 1740 C C . THR A 1 223 ? -11.545 3.397 15.661 1.00 96.56 223 THR A C 1
ATOM 1742 O O . THR A 1 223 ? -11.266 2.357 16.247 1.00 96.56 223 THR A O 1
ATOM 1745 N N . LEU A 1 224 ? -11.313 4.593 16.201 1.00 96.31 224 LEU A N 1
ATOM 1746 C CA . LEU A 1 224 ? -10.637 4.785 17.478 1.00 96.31 224 LEU A CA 1
ATOM 1747 C C . LEU A 1 224 ? -11.378 4.086 18.625 1.00 96.31 224 LEU A C 1
ATOM 1749 O O . LEU A 1 224 ? -10.759 3.361 19.396 1.00 96.31 224 LEU A O 1
ATOM 1753 N N . LEU A 1 225 ? -12.702 4.226 18.701 1.00 96.00 225 LEU A N 1
ATOM 1754 C CA . LEU A 1 225 ? -13.527 3.575 19.726 1.00 96.00 225 LEU A CA 1
ATOM 1755 C C . LEU A 1 225 ? -13.543 2.044 19.609 1.00 96.00 225 LEU A C 1
ATOM 1757 O O . LEU A 1 225 ? -13.766 1.361 20.607 1.00 96.00 225 LEU A O 1
ATOM 1761 N N . SER A 1 226 ? -13.292 1.499 18.416 1.00 95.56 226 SER A N 1
ATOM 1762 C CA . SER A 1 226 ? -13.203 0.052 18.193 1.00 95.56 226 SER A CA 1
ATOM 1763 C C . SER A 1 226 ? -11.866 -0.572 18.615 1.00 95.56 226 SER A C 1
ATOM 1765 O O . SER A 1 226 ? -11.788 -1.790 18.740 1.00 95.56 226 SER A O 1
ATOM 1767 N N . LEU A 1 227 ? -10.834 0.232 18.906 1.00 95.50 227 LEU A N 1
ATOM 1768 C CA . LEU A 1 227 ? -9.502 -0.233 19.334 1.00 95.50 227 LEU A CA 1
ATOM 1769 C C . LEU A 1 227 ? -9.416 -0.524 20.846 1.00 95.50 227 LEU A C 1
ATOM 1771 O O . LEU A 1 227 ? -8.385 -0.304 21.481 1.00 95.50 227 LEU A O 1
ATOM 1775 N N . GLY A 1 228 ? -10.508 -1.010 21.436 1.00 93.56 228 GLY A N 1
ATOM 1776 C CA . GLY A 1 228 ? -10.563 -1.415 22.839 1.00 93.56 228 GLY A CA 1
ATOM 1777 C C . GLY A 1 228 ? -10.496 -0.256 23.841 1.00 93.56 228 GLY A C 1
ATOM 1778 O O . GLY A 1 228 ? -10.949 0.861 23.581 1.00 93.56 228 GLY A O 1
ATOM 1779 N N . GLU A 1 229 ? -9.976 -0.546 25.035 1.00 94.81 229 GLU A N 1
ATOM 1780 C CA . GLU A 1 229 ? -9.930 0.410 26.149 1.00 94.81 229 GLU A CA 1
ATOM 1781 C C . GLU A 1 229 ? -9.022 1.609 25.851 1.00 94.81 229 GLU A C 1
ATOM 1783 O O . GLU A 1 229 ? -9.439 2.748 26.058 1.00 94.81 229 GLU A O 1
ATOM 1788 N N . ASP A 1 230 ? -7.840 1.370 25.279 1.00 94.25 230 ASP A N 1
ATOM 1789 C CA . ASP A 1 230 ? -6.886 2.427 24.926 1.00 94.25 230 ASP A CA 1
ATOM 1790 C C . ASP A 1 230 ? -7.497 3.440 23.948 1.00 94.25 230 ASP A C 1
ATOM 1792 O O . ASP A 1 230 ? -7.348 4.654 24.114 1.00 94.25 230 ASP A O 1
ATOM 1796 N N . GLY A 1 231 ? -8.239 2.947 22.953 1.00 94.75 231 GLY A N 1
ATOM 1797 C CA . GLY A 1 231 ? -8.941 3.784 21.987 1.00 94.75 231 GLY A CA 1
ATOM 1798 C C . GLY A 1 231 ? -10.033 4.642 22.630 1.00 94.75 231 GLY A C 1
ATOM 1799 O O . GLY A 1 231 ? -10.110 5.849 22.388 1.00 94.75 231 GLY A O 1
ATOM 1800 N N . ARG A 1 232 ? -10.835 4.054 23.526 1.00 94.12 232 ARG A N 1
ATOM 1801 C CA . ARG A 1 232 ? -11.850 4.789 24.299 1.00 94.12 232 ARG A CA 1
ATOM 1802 C C . ARG A 1 232 ? -11.240 5.865 25.192 1.00 94.12 232 ARG A C 1
ATOM 1804 O O . ARG A 1 232 ? -11.715 6.999 25.176 1.00 94.12 232 ARG A O 1
ATOM 1811 N N . LEU A 1 233 ? -10.180 5.538 25.930 1.00 94.12 233 LEU A N 1
ATOM 1812 C CA . LEU A 1 233 ? -9.477 6.491 26.792 1.00 94.12 233 LEU A CA 1
ATOM 1813 C C . LEU A 1 233 ? -8.892 7.654 25.985 1.00 94.12 233 LEU A C 1
ATOM 1815 O O . LEU A 1 233 ? -8.953 8.803 26.426 1.00 94.12 233 LEU A O 1
ATOM 1819 N N . ALA A 1 234 ? -8.350 7.378 24.798 1.00 93.75 234 ALA A N 1
ATOM 1820 C CA . ALA A 1 234 ? -7.849 8.408 23.896 1.00 93.75 234 ALA A CA 1
ATOM 1821 C C . ALA A 1 234 ? -8.977 9.312 23.367 1.00 93.75 234 ALA A C 1
ATOM 1823 O O . ALA A 1 234 ? -8.807 10.530 23.306 1.00 93.75 234 ALA A O 1
ATOM 1824 N N . TYR A 1 235 ? -10.142 8.744 23.041 1.00 92.50 235 TYR A N 1
ATOM 1825 C CA . TYR A 1 235 ? -11.304 9.519 22.605 1.00 92.50 235 TYR A CA 1
ATOM 1826 C C . TYR A 1 235 ? -11.870 10.408 23.724 1.00 92.50 235 TYR A C 1
ATOM 1828 O O . TYR A 1 235 ? -12.146 11.581 23.504 1.00 92.50 235 TYR A O 1
ATOM 1836 N N . GLU A 1 236 ? -11.974 9.907 24.956 1.00 90.62 236 GLU A N 1
ATOM 1837 C CA . GLU A 1 236 ? -12.427 10.702 26.110 1.00 90.62 236 GLU A CA 1
ATOM 1838 C C . GLU A 1 236 ? -11.494 11.889 26.417 1.00 90.62 236 GLU A C 1
ATOM 1840 O O . GLU A 1 236 ? -11.928 12.915 26.942 1.00 90.62 236 GLU A O 1
ATOM 1845 N N . GLN A 1 237 ? -10.203 11.777 26.090 1.00 88.25 237 GLN A N 1
ATOM 1846 C CA . GLN A 1 237 ? -9.255 12.885 26.223 1.00 88.25 237 GLN A CA 1
ATOM 1847 C C . GLN A 1 237 ? -9.451 13.974 25.161 1.00 88.25 237 GLN A C 1
ATOM 1849 O O . GLN A 1 237 ? -9.143 15.130 25.446 1.00 88.25 237 GLN A O 1
ATOM 1854 N N . LEU A 1 238 ? -9.998 13.653 23.981 1.00 84.06 238 LEU A N 1
ATOM 1855 C CA . LEU A 1 238 ? -10.321 14.657 22.957 1.00 84.06 238 LEU A CA 1
ATOM 1856 C C . LEU A 1 238 ? -11.379 15.651 23.446 1.00 84.06 238 LEU A C 1
ATOM 1858 O O . LEU A 1 238 ? -11.264 16.843 23.180 1.00 84.06 238 LEU A O 1
ATOM 1862 N N . ASP A 1 239 ? -12.380 15.172 24.187 1.00 67.38 239 ASP A N 1
ATOM 1863 C CA . ASP A 1 239 ? -13.476 16.004 24.702 1.00 67.38 239 ASP A CA 1
ATOM 1864 C C . ASP A 1 239 ? -13.013 16.948 25.829 1.00 67.38 239 ASP A C 1
ATOM 1866 O O . ASP A 1 239 ? -13.521 18.055 26.002 1.00 67.38 239 ASP A O 1
ATOM 1870 N N . LYS A 1 240 ? -11.970 16.547 26.570 1.00 65.56 240 LYS A N 1
ATOM 1871 C CA . LYS A 1 240 ? -11.382 17.346 27.661 1.00 65.56 240 LYS A CA 1
ATOM 1872 C C . LYS A 1 240 ? -10.529 18.520 27.170 1.00 65.56 240 LYS A C 1
ATOM 1874 O O . LYS A 1 240 ? -10.289 19.442 27.948 1.00 65.56 240 LYS A O 1
ATOM 1879 N N . PHE A 1 241 ? -10.101 18.509 25.907 1.00 57.47 241 PHE A N 1
ATOM 1880 C CA . PHE A 1 241 ? -9.338 19.588 25.276 1.00 57.47 241 PHE A CA 1
ATOM 1881 C C . PHE A 1 241 ? -10.063 20.069 24.010 1.00 57.47 241 PHE A C 1
ATOM 1883 O O . PHE A 1 241 ? -9.668 19.716 22.894 1.00 57.47 241 PHE A O 1
ATOM 1890 N N . PRO A 1 242 ? -11.143 20.864 24.159 1.00 52.81 242 PRO A N 1
ATOM 1891 C CA . PRO A 1 242 ? -11.858 21.392 23.013 1.00 52.81 242 PRO A CA 1
ATOM 1892 C C . PRO A 1 242 ? -10.935 22.284 22.184 1.00 52.81 242 PRO A C 1
ATOM 1894 O O . PRO A 1 242 ? -10.073 22.976 22.721 1.00 52.81 242 PRO A O 1
ATOM 1897 N N . ARG A 1 243 ? -11.145 22.245 20.864 1.00 56.06 243 ARG A N 1
ATOM 1898 C CA . ARG A 1 243 ? -10.428 23.011 19.836 1.00 56.06 243 ARG A CA 1
ATOM 1899 C C . ARG A 1 243 ? -9.994 24.391 20.345 1.00 56.06 243 ARG A C 1
ATOM 1901 O O . ARG A 1 243 ? -10.851 25.228 20.636 1.00 56.06 243 ARG A O 1
ATOM 1908 N N . ASP A 1 244 ? -8.695 24.682 20.281 1.00 46.81 244 ASP A N 1
ATOM 1909 C CA . ASP A 1 244 ? -8.236 26.057 20.084 1.00 46.81 244 ASP A CA 1
ATOM 1910 C C . ASP A 1 244 ? -8.674 26.474 18.673 1.00 46.81 244 ASP A C 1
ATOM 1912 O O . ASP A 1 244 ? -7.917 26.444 17.703 1.00 46.81 244 ASP A O 1
ATOM 1916 N N . CYS A 1 245 ? -9.960 26.796 18.528 1.00 45.19 245 CYS A N 1
ATOM 1917 C CA . CYS A 1 245 ? -10.486 27.453 17.348 1.00 45.19 245 CYS A CA 1
ATOM 1918 C C . CYS A 1 245 ? -9.781 28.805 17.253 1.00 45.19 245 CYS A C 1
ATOM 1920 O O . CYS A 1 245 ? -10.232 29.792 17.839 1.00 45.19 245 CYS A O 1
ATOM 1922 N N . VAL A 1 246 ? -8.685 28.871 16.499 1.00 42.44 246 VAL A N 1
ATOM 1923 C CA . VAL A 1 246 ? -8.135 30.140 16.034 1.00 42.44 246 VAL A CA 1
ATOM 1924 C C . VAL A 1 246 ? -9.193 30.748 15.118 1.00 42.44 246 VAL A C 1
ATOM 1926 O O . VAL A 1 246 ? -9.244 30.493 13.917 1.00 42.44 246 VAL A O 1
ATOM 1929 N N . LYS A 1 247 ? -10.090 31.547 15.706 1.00 39.88 247 LYS A N 1
ATOM 1930 C CA . LYS A 1 247 ? -10.912 32.512 14.983 1.00 39.88 247 LYS A CA 1
ATOM 1931 C C . LYS A 1 247 ? -9.940 33.434 14.254 1.00 39.88 247 LYS A C 1
ATOM 1933 O O . LYS A 1 247 ? -9.444 34.401 14.830 1.00 39.88 247 LYS A O 1
ATOM 1938 N N . VAL A 1 248 ? -9.682 33.156 12.980 1.00 45.50 248 VAL A N 1
ATOM 1939 C CA . VAL A 1 248 ? -9.172 34.168 12.058 1.00 45.50 248 VAL A CA 1
ATOM 1940 C C . VAL A 1 248 ? -10.296 35.188 11.922 1.00 45.50 248 VAL A C 1
ATOM 1942 O O . VAL A 1 248 ? -11.240 35.019 11.153 1.00 45.50 248 VAL A O 1
ATOM 1945 N N . GLY A 1 249 ? -10.260 36.199 12.789 1.00 40.12 249 GLY A N 1
ATOM 1946 C CA . GLY A 1 249 ? -11.204 37.301 12.778 1.00 40.12 249 GLY A CA 1
ATOM 1947 C C . GLY A 1 249 ? -11.139 37.998 11.427 1.00 40.12 249 GLY A C 1
ATOM 1948 O O . GLY A 1 249 ? -10.160 38.675 11.118 1.00 40.12 249 GLY A O 1
ATOM 1949 N N . GLY A 1 250 ? -12.195 37.841 10.630 1.00 38.66 250 GLY A N 1
ATOM 1950 C CA . GLY A 1 250 ? -12.447 38.699 9.486 1.00 38.66 250 GLY A CA 1
ATOM 1951 C C . GLY A 1 250 ? -12.592 40.134 9.980 1.00 38.66 250 GLY A C 1
ATOM 1952 O O . GLY A 1 250 ? -13.616 40.499 10.555 1.00 38.66 250 GLY A O 1
ATOM 1953 N N . ARG A 1 251 ? -11.554 40.950 9.779 1.00 41.56 251 ARG A N 1
ATOM 1954 C CA . ARG A 1 251 ? -11.633 42.402 9.940 1.00 41.56 251 ARG A CA 1
ATOM 1955 C C . ARG A 1 251 ? -12.591 42.950 8.881 1.00 41.56 251 ARG A C 1
ATOM 1957 O O . ARG A 1 251 ? -12.192 43.195 7.749 1.00 41.56 251 ARG A O 1
ATOM 1964 N N . HIS A 1 252 ? -13.848 43.159 9.262 1.00 43.72 252 HIS A N 1
ATOM 1965 C CA . HIS A 1 252 ? -14.684 44.180 8.637 1.00 43.72 252 HIS A CA 1
ATOM 1966 C C . HIS A 1 252 ? -14.174 45.545 9.110 1.00 43.72 252 HIS A C 1
ATOM 1968 O O . HIS A 1 252 ? -14.482 45.982 10.216 1.00 43.72 252 HIS A O 1
ATOM 1974 N N . GLY A 1 253 ? -13.341 46.185 8.291 1.00 39.31 253 GLY A N 1
ATOM 1975 C CA . GLY A 1 253 ? -13.033 47.605 8.412 1.00 39.31 253 GLY A CA 1
ATOM 1976 C C . GLY A 1 253 ? -14.003 48.398 7.548 1.00 39.31 253 GLY A C 1
ATOM 1977 O O . GLY A 1 253 ? -13.705 48.673 6.392 1.00 39.31 253 GLY A O 1
ATOM 1978 N N . THR A 1 254 ? -15.169 48.731 8.096 1.00 42.12 254 THR A N 1
ATOM 1979 C CA . THR A 1 254 ? -16.052 49.754 7.527 1.00 42.12 254 THR A CA 1
ATOM 1980 C C . THR A 1 254 ? -15.678 51.081 8.178 1.00 42.12 254 THR A C 1
ATOM 1982 O O . THR A 1 254 ? -16.230 51.437 9.215 1.00 42.12 254 THR A O 1
ATOM 1985 N N . GLU A 1 255 ? -14.714 51.806 7.610 1.00 44.53 255 GLU A N 1
ATOM 1986 C CA . GLU A 1 255 ? -14.501 53.210 7.970 1.00 44.53 255 GLU A CA 1
ATOM 1987 C C . GLU A 1 255 ? -15.345 54.093 7.051 1.00 44.53 255 GLU A C 1
ATOM 1989 O O . GLU A 1 255 ? -15.050 54.307 5.876 1.00 44.53 255 GLU A O 1
ATOM 1994 N N . VAL A 1 256 ? -16.448 54.572 7.621 1.00 46.09 256 VAL A N 1
ATOM 1995 C CA . VAL A 1 256 ? -17.239 55.688 7.115 1.00 46.09 256 VAL A CA 1
ATOM 1996 C C . VAL A 1 256 ? -16.485 56.963 7.487 1.00 46.09 256 VAL A C 1
ATOM 1998 O O . VAL A 1 256 ? -16.449 57.339 8.656 1.00 46.09 256 VAL A O 1
ATOM 2001 N N . ALA A 1 257 ? -15.877 57.628 6.507 1.00 40.00 257 ALA A N 1
ATOM 2002 C CA . ALA A 1 257 ? -15.355 58.979 6.674 1.00 40.00 257 ALA A CA 1
ATOM 2003 C C . ALA A 1 257 ? -16.429 59.990 6.243 1.00 40.00 257 ALA A C 1
ATOM 2005 O O . ALA A 1 257 ? -16.704 60.161 5.056 1.00 40.00 257 ALA A O 1
ATOM 2006 N N . THR A 1 258 ? -17.037 60.658 7.222 1.00 45.78 258 THR A N 1
ATOM 2007 C CA . THR A 1 258 ? -17.850 61.869 7.036 1.00 45.78 258 THR A CA 1
ATOM 2008 C C . THR A 1 258 ? -17.191 63.060 7.727 1.00 45.78 258 THR A C 1
ATOM 2010 O O . THR A 1 258 ? -16.948 62.981 8.928 1.00 45.78 258 THR A O 1
ATOM 2013 N N . ALA A 1 259 ? -17.065 64.153 6.956 1.00 37.38 259 ALA A N 1
ATOM 2014 C CA . ALA A 1 259 ? -16.941 65.575 7.333 1.00 37.38 259 ALA A CA 1
ATOM 2015 C C . ALA A 1 259 ? -15.625 66.012 8.025 1.00 37.38 259 ALA A C 1
ATOM 2017 O O . ALA A 1 259 ? -15.083 65.278 8.840 1.00 37.38 259 ALA A O 1
ATOM 2018 N N . PHE A 1 260 ? -15.022 67.178 7.766 1.00 38.41 260 PHE A N 1
ATOM 2019 C CA . PHE A 1 260 ? -15.425 68.456 7.156 1.00 38.41 260 PHE A CA 1
ATOM 2020 C C . PHE A 1 260 ? -14.322 68.982 6.225 1.00 38.41 260 PHE A C 1
ATOM 2022 O O . PHE A 1 260 ? -13.142 68.660 6.488 1.00 38.41 260 PHE A O 1
#

Organism: Equus caballus (NCBI:txid9796)

pLDDT: mean 84.45, std 14.62, range [37.38, 97.25]

InterPro domains:
  IPR011989 Armadillo-like helical [G3DSA:1.25.10.10] (93-243)
  IPR016024 Armadillo-type fold [SSF48371] (119-231)
  IPR026136 RIPOR family member 3 [PTHR15829] (2-247)

Secondary structure (DSSP, 8-state):
-PPPHHHHHHHHSBTTBSSEEEHHHHHHHHHHHHHHHHHHHSTT-HHHHHHHHHHHHTT-SSPPPTTTTTT-EEEHHHHHHHHHHTT---HHHHHHHHHHHHHHHHHHHHS-HHHHHHHHHHS-TT-S---HHHHHHHHHHTTSS-HHHHHHHHHHHHHHTTSHHHHHHHHHHHHHHHTSS-HHHHHHHHHHHHHTT-GGGHHHHHHHHT-S-HHHHHHHHHHHHHSHHHHHHHHHHHHHS-------------------

Sequence (260 aa):
KKLSLLSFWTKCCSPAGVYHSSADRMIKQLEASFARTVNRDYPGLADPVFRTLVSQILDRAEPLLSSSLSSEVVTVFQYYSYFTSHGVSDLESYLNQLAKQVSMVHTLQSLRDEKLLQAMSDLAPGSLPAQQEVLRTLALLLTGDDSEVREAVTLYLTAASRNEHFREKALLYYCEALTKTDLQLQKAACLALRSLEATESIKMLVTLCQSDTEEIRNVASETLLSLGEDGRLAYEQLDKFPRDCVKVGGRHGTEVATAF

Foldseek 3Di:
DFQWLQNLQCQQDDPVDSFKHFQVSSLVSQCVPPVVVLCVVQNPCSNVLSQVVSCVLVVHLDGDDPVCRRVDMHGPCSSVVRCVVVVHGTPNVVSNLSSVVSSVLCQCVVDDPVVNLVVLVVDDQQPDDLDQSNLQSLLLQCVDPDPSSVVSSLVSLLSNLVPVNSVVSSLVNLLVQCVDPPPSSVLSSLSSCLSNLPLVSLVSLLVQCVDPDPVSVVSSLVSLPSSPPSSVVSSVVCVVDDDPPPPPDDDPPPDDDDDD

Radius of gyration: 23.29 Å; chains: 1; bounding box: 46×87×52 Å